Protein AF-A0A137PGM7-F1 (afdb_monomer)

Mean predicted aligned error: 6.1 Å

Structure (mmCIF, N/CA/C/O backbone):
data_AF-A0A137PGM7-F1
#
_entry.id   AF-A0A137PGM7-F1
#
loop_
_atom_site.group_PDB
_atom_site.id
_atom_site.type_symbol
_atom_site.label_atom_id
_atom_site.label_alt_id
_atom_site.label_comp_id
_atom_site.label_asym_id
_atom_site.label_entity_id
_atom_site.label_seq_id
_atom_site.pdbx_PDB_ins_code
_atom_site.Cartn_x
_atom_site.Cartn_y
_atom_site.Cartn_z
_atom_site.occupancy
_atom_site.B_iso_or_equiv
_atom_site.auth_seq_id
_atom_site.auth_comp_id
_atom_site.auth_asym_id
_atom_site.auth_atom_id
_atom_site.pdbx_PDB_model_num
ATOM 1 N N . MET A 1 1 ? -9.510 7.409 25.751 1.00 82.00 1 MET A N 1
ATOM 2 C CA . MET A 1 1 ? -8.508 7.305 24.674 1.00 82.00 1 MET A CA 1
ATOM 3 C C . MET A 1 1 ? -9.213 6.687 23.490 1.00 82.00 1 MET A C 1
ATOM 5 O O . MET A 1 1 ? -9.931 5.723 23.705 1.00 82.00 1 MET A O 1
ATOM 9 N N . ALA A 1 2 ? -9.098 7.288 22.313 1.00 91.56 2 ALA A N 1
ATOM 10 C CA . ALA A 1 2 ? -9.542 6.674 21.070 1.00 91.56 2 ALA A CA 1
ATOM 11 C C . ALA A 1 2 ? -8.360 5.962 20.415 1.00 91.56 2 ALA A C 1
ATOM 13 O O . ALA A 1 2 ? -7.216 6.386 20.602 1.00 91.56 2 ALA A O 1
ATOM 14 N N . GLU A 1 3 ? -8.647 4.900 19.680 1.00 94.38 3 GLU A N 1
ATOM 15 C CA . GLU A 1 3 ? -7.667 4.027 19.055 1.00 94.38 3 GLU A CA 1
ATOM 16 C C . GLU A 1 3 ? -7.972 3.842 17.567 1.00 94.38 3 GLU A C 1
ATOM 18 O O . GLU A 1 3 ? -9.126 3.699 17.168 1.00 94.38 3 GLU A O 1
ATOM 23 N N . LEU A 1 4 ? -6.924 3.834 16.747 1.00 96.25 4 LEU A N 1
ATOM 24 C CA . LEU A 1 4 ? -7.015 3.547 15.323 1.00 96.25 4 LEU A CA 1
ATOM 25 C C . LEU A 1 4 ? -5.909 2.573 14.926 1.00 96.25 4 LEU A C 1
ATOM 27 O O . LEU A 1 4 ? -4.722 2.872 15.043 1.00 96.25 4 LEU A O 1
ATOM 31 N N . ASN A 1 5 ? -6.310 1.410 14.430 1.00 97.12 5 ASN A N 1
ATOM 32 C CA . ASN A 1 5 ? -5.427 0.371 13.930 1.00 97.12 5 ASN A CA 1
ATOM 33 C C . ASN A 1 5 ? -5.322 0.489 12.406 1.00 97.12 5 ASN A C 1
ATOM 35 O O . ASN A 1 5 ? -6.251 0.140 11.679 1.00 97.12 5 ASN A O 1
ATOM 39 N N . LEU A 1 6 ? -4.184 0.983 11.919 1.00 97.81 6 LEU A N 1
ATOM 40 C CA . LEU A 1 6 ? -3.882 1.085 10.493 1.00 97.81 6 LEU A CA 1
ATOM 41 C C . LEU A 1 6 ? -3.114 -0.156 10.038 1.00 97.81 6 LEU A C 1
ATOM 43 O O . LEU A 1 6 ? -1.956 -0.356 10.415 1.00 97.81 6 LEU A O 1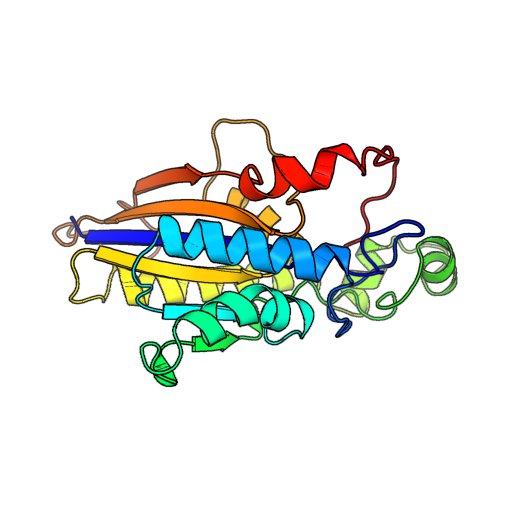
ATOM 47 N N . ILE A 1 7 ? -3.756 -0.984 9.216 1.00 98.12 7 ILE A N 1
ATOM 48 C CA . ILE A 1 7 ? -3.170 -2.195 8.642 1.00 98.12 7 ILE A CA 1
ATOM 49 C C . ILE A 1 7 ? -2.796 -1.905 7.196 1.00 98.12 7 ILE A C 1
ATOM 51 O O . ILE A 1 7 ? -3.682 -1.699 6.374 1.00 98.12 7 ILE A O 1
ATOM 55 N N . PHE A 1 8 ? -1.509 -1.912 6.858 1.00 98.44 8 PHE A N 1
ATOM 56 C CA . PHE A 1 8 ? -1.070 -1.749 5.473 1.00 98.44 8 PHE A CA 1
ATOM 57 C C . PHE A 1 8 ? -0.609 -3.069 4.869 1.00 98.44 8 PHE A C 1
ATOM 59 O O . PHE A 1 8 ? 0.059 -3.878 5.515 1.00 98.44 8 PHE A O 1
ATOM 66 N N . VAL A 1 9 ? -0.934 -3.245 3.594 1.00 98.38 9 VAL A N 1
ATOM 67 C CA . VAL A 1 9 ? -0.579 -4.406 2.782 1.00 98.38 9 VAL A CA 1
ATOM 68 C C . VAL A 1 9 ? 0.105 -3.938 1.508 1.00 98.38 9 VAL A C 1
ATOM 70 O O . VAL A 1 9 ? -0.442 -3.101 0.787 1.00 98.38 9 VAL A O 1
ATOM 73 N N . ARG A 1 10 ? 1.257 -4.526 1.168 1.00 98.44 10 ARG A N 1
ATOM 74 C CA . ARG A 1 10 ? 1.781 -4.454 -0.206 1.00 98.44 10 ARG A CA 1
ATOM 75 C C . ARG A 1 10 ? 1.059 -5.465 -1.093 1.00 98.44 10 ARG A C 1
ATOM 77 O O . ARG A 1 10 ? 0.841 -6.595 -0.668 1.00 98.44 10 ARG A O 1
ATOM 84 N N . HIS A 1 11 ? 0.776 -5.114 -2.346 1.00 98.56 11 HIS A N 1
ATOM 85 C CA . HIS A 1 11 ? 0.296 -6.089 -3.330 1.00 98.56 11 HIS A CA 1
ATOM 86 C C . HIS A 1 11 ? 1.197 -7.339 -3.461 1.00 98.56 11 HIS A C 1
ATOM 88 O O . HIS A 1 11 ? 2.410 -7.296 -3.205 1.00 98.56 11 HIS A O 1
ATOM 94 N N . GLY A 1 12 ? 0.603 -8.445 -3.911 1.00 97.75 12 GLY A N 1
ATOM 95 C CA . GLY A 1 12 ? 1.300 -9.686 -4.256 1.00 97.75 12 GLY A CA 1
ATOM 96 C C . GLY A 1 12 ? 2.236 -9.544 -5.458 1.00 97.75 12 GLY A C 1
ATOM 97 O O . GLY A 1 12 ? 2.241 -8.529 -6.156 1.00 97.75 12 GLY A O 1
ATOM 98 N N . GLU A 1 13 ? 3.073 -10.549 -5.681 1.00 97.88 13 GLU A N 1
ATOM 99 C CA . GLU A 1 13 ? 4.054 -10.560 -6.766 1.00 97.88 13 GLU A CA 1
ATOM 100 C C . GLU A 1 13 ? 3.413 -10.445 -8.162 1.00 97.88 13 GLU A C 1
ATOM 102 O O . GLU A 1 13 ? 2.328 -10.955 -8.440 1.00 97.88 13 GLU A O 1
ATOM 107 N N . THR A 1 14 ? 4.120 -9.763 -9.056 1.00 97.44 14 THR A N 1
ATOM 108 C CA . THR A 1 14 ? 3.807 -9.647 -10.483 1.00 97.44 14 THR A CA 1
ATOM 109 C C . THR A 1 14 ? 5.045 -10.007 -11.302 1.00 97.44 14 THR A C 1
ATOM 111 O O . THR A 1 14 ? 6.169 -9.958 -10.790 1.00 97.44 14 THR A O 1
ATOM 114 N N . ASP A 1 15 ? 4.882 -10.231 -12.606 1.00 95.44 15 ASP A N 1
ATOM 115 C CA . ASP A 1 15 ? 6.012 -10.494 -13.515 1.00 95.44 15 ASP A CA 1
ATOM 116 C C . ASP A 1 15 ? 7.032 -9.345 -13.594 1.00 95.44 15 ASP A C 1
ATOM 118 O O . ASP A 1 15 ? 8.141 -9.516 -14.092 1.00 95.44 15 ASP A O 1
ATOM 122 N N . TYR A 1 16 ? 6.680 -8.159 -13.096 1.00 94.50 16 TYR A N 1
ATOM 123 C CA . TYR A 1 16 ? 7.561 -6.993 -13.067 1.00 94.50 16 TYR A CA 1
ATOM 124 C C . TYR A 1 16 ? 8.481 -6.986 -11.841 1.00 94.50 16 TYR A C 1
ATOM 126 O O . TYR A 1 16 ? 9.530 -6.336 -11.854 1.00 94.50 16 TYR A O 1
ATOM 134 N N . ASN A 1 17 ? 8.113 -7.724 -10.789 1.00 91.06 17 ASN A N 1
ATOM 135 C CA . ASN A 1 17 ? 8.896 -7.826 -9.560 1.00 91.06 17 ASN A CA 1
ATOM 136 C C . ASN A 1 17 ? 10.004 -8.893 -9.660 1.00 91.06 17 ASN A C 1
ATOM 138 O O . ASN A 1 17 ? 11.002 -8.808 -8.934 1.00 91.06 17 ASN A O 1
ATOM 142 N N . VAL A 1 18 ? 9.859 -9.857 -10.576 1.00 89.81 18 VAL A N 1
ATOM 143 C CA . VAL A 1 18 ? 10.810 -10.957 -10.792 1.00 89.81 18 VAL A CA 1
ATOM 144 C C . VAL A 1 18 ? 11.874 -10.613 -11.847 1.00 89.81 18 VAL A C 1
ATOM 146 O O . VAL A 1 18 ? 11.662 -9.731 -12.679 1.00 89.81 18 VAL A O 1
ATOM 149 N N . PRO A 1 19 ? 13.048 -11.271 -11.838 1.00 86.12 19 PRO A N 1
ATOM 150 C CA . PRO A 1 19 ? 14.071 -11.056 -12.858 1.00 86.12 19 PRO A CA 1
ATOM 151 C C . PRO A 1 19 ? 13.631 -11.484 -14.275 1.00 86.12 19 PRO A C 1
ATOM 153 O O . PRO A 1 19 ? 13.107 -12.586 -14.430 1.00 86.12 19 PRO A O 1
ATOM 156 N N . PRO A 1 20 ? 13.937 -10.690 -15.322 1.00 86.06 20 PRO A N 1
ATOM 157 C CA . PRO A 1 20 ? 14.518 -9.349 -15.260 1.00 86.06 20 PRO A CA 1
ATOM 158 C C . PRO A 1 20 ? 13.493 -8.313 -14.772 1.00 86.06 20 PRO A C 1
ATOM 160 O O . PRO A 1 20 ? 12.427 -8.157 -15.366 1.00 86.06 20 PRO A O 1
ATOM 163 N N . ARG A 1 21 ? 13.852 -7.563 -13.720 1.00 87.94 21 ARG A N 1
ATOM 164 C CA . ARG A 1 21 ? 12.961 -6.571 -13.103 1.00 87.94 21 ARG A CA 1
ATOM 165 C C . ARG A 1 21 ? 12.630 -5.434 -14.069 1.00 87.94 21 ARG A C 1
ATOM 167 O O . ARG A 1 21 ? 13.497 -4.974 -14.822 1.00 87.94 21 ARG A O 1
ATOM 174 N N . LYS A 1 22 ? 11.391 -4.949 -13.992 1.00 93.75 22 LYS A N 1
ATOM 175 C CA . LYS A 1 22 ? 10.866 -3.845 -14.806 1.00 93.75 22 LYS A CA 1
ATOM 176 C C . LYS A 1 22 ? 10.232 -2.780 -13.926 1.00 93.75 22 LYS A C 1
ATOM 178 O O . LYS A 1 22 ? 9.657 -3.102 -12.891 1.00 93.75 22 LYS A O 1
ATOM 183 N N . PHE A 1 23 ? 10.336 -1.525 -14.349 1.00 93.19 23 PHE A N 1
ATOM 184 C CA . PHE A 1 23 ? 9.728 -0.406 -13.644 1.00 93.19 23 PHE A CA 1
ATOM 185 C C . PHE A 1 23 ? 8.212 -0.491 -13.775 1.00 93.19 23 PHE A C 1
ATOM 187 O O . PHE A 1 23 ? 7.666 -0.455 -14.882 1.00 93.19 23 PHE A O 1
ATOM 194 N N . GLN A 1 24 ? 7.537 -0.671 -12.645 1.00 95.06 24 GLN A N 1
ATOM 195 C CA . GLN A 1 24 ? 6.107 -0.935 -12.612 1.00 95.06 24 GLN A CA 1
ATOM 196 C C . GLN A 1 24 ? 5.351 0.379 -12.474 1.00 95.06 24 GLN A C 1
ATOM 198 O O . GLN A 1 24 ? 4.574 0.727 -13.365 1.00 95.06 24 GLN A O 1
ATOM 203 N N . GLY A 1 25 ? 5.612 1.146 -11.411 1.00 95.12 25 GLY A N 1
ATOM 204 C CA . GLY A 1 25 ? 4.902 2.398 -11.145 1.00 95.12 25 GLY A CA 1
ATOM 205 C C . GLY A 1 25 ? 3.387 2.250 -11.306 1.00 95.12 25 GLY A C 1
ATOM 206 O O . GLY A 1 25 ? 2.782 1.323 -10.765 1.00 95.12 25 GLY A O 1
ATOM 207 N N . GLN A 1 26 ? 2.755 3.109 -12.107 1.00 97.19 26 GLN A N 1
ATOM 208 C CA . GLN A 1 26 ? 1.311 3.031 -12.373 1.00 97.19 26 GLN A CA 1
ATOM 209 C C . GLN A 1 26 ? 0.912 2.114 -13.543 1.00 97.19 26 GLN A C 1
ATOM 211 O O . GLN A 1 26 ? -0.264 2.080 -13.902 1.00 97.19 26 GLN A O 1
ATOM 216 N N . PHE A 1 27 ? 1.835 1.332 -14.116 1.00 96.00 27 PHE A N 1
ATOM 217 C CA . PHE A 1 27 ? 1.489 0.345 -15.140 1.00 96.00 27 PHE A CA 1
ATOM 218 C C . PHE A 1 27 ? 0.568 -0.731 -14.550 1.00 96.00 27 PHE A C 1
ATOM 220 O O . PHE A 1 27 ? 0.928 -1.422 -13.587 1.00 96.00 27 PHE A O 1
ATOM 227 N N . ASP A 1 28 ? -0.632 -0.864 -15.116 1.00 96.62 28 ASP A N 1
ATOM 228 C CA . ASP A 1 28 ? -1.745 -1.624 -14.534 1.00 96.62 28 ASP A CA 1
ATOM 229 C C . ASP A 1 28 ? -1.650 -3.135 -14.806 1.00 96.62 28 ASP A C 1
ATOM 231 O O . ASP A 1 28 ? -2.418 -3.744 -15.552 1.00 96.62 28 ASP A O 1
ATOM 235 N N . THR A 1 29 ? -0.627 -3.722 -14.200 1.00 97.06 29 THR A N 1
ATOM 236 C CA . THR A 1 29 ? -0.283 -5.146 -14.228 1.00 97.06 29 THR A CA 1
ATOM 237 C C . THR A 1 29 ? -1.117 -5.956 -13.242 1.00 97.06 29 THR A C 1
ATOM 239 O O . THR A 1 29 ? -1.627 -5.431 -12.248 1.00 97.06 29 THR A O 1
ATOM 242 N N . ILE A 1 30 ? -1.222 -7.251 -13.530 1.00 98.44 30 ILE A N 1
ATOM 243 C CA 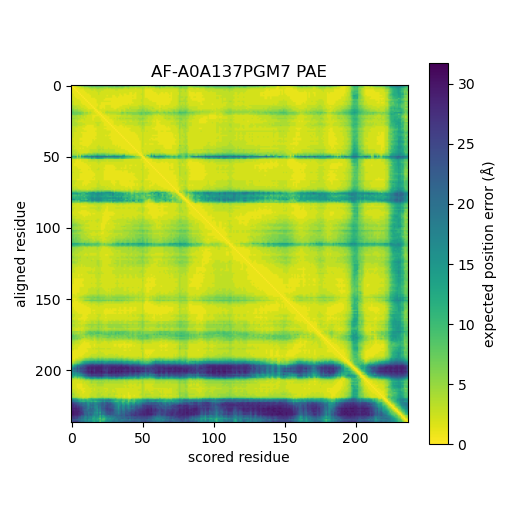. ILE A 1 30 ? -1.896 -8.244 -12.693 1.00 98.44 30 ILE A CA 1
ATOM 244 C C . ILE A 1 30 ? -0.891 -9.025 -11.841 1.00 98.44 30 ILE A C 1
ATOM 246 O O . ILE A 1 30 ? 0.311 -9.010 -12.122 1.00 98.44 30 ILE A O 1
ATOM 250 N N . LEU A 1 31 ? -1.392 -9.702 -10.808 1.00 98.44 31 LEU A N 1
ATOM 251 C CA . LEU A 1 31 ? -0.629 -10.704 -10.068 1.00 98.44 31 LEU A CA 1
ATOM 252 C C . LEU A 1 31 ? -0.191 -11.840 -10.996 1.00 98.44 31 LEU A C 1
ATOM 254 O O . LEU A 1 31 ? -0.895 -12.186 -11.943 1.00 98.44 31 LEU A O 1
ATOM 258 N N . ASN A 1 32 ? 0.978 -12.411 -10.714 1.00 97.50 32 ASN A N 1
ATOM 259 C CA . ASN A 1 32 ? 1.372 -13.696 -11.286 1.00 97.50 32 ASN A CA 1
ATOM 260 C C . ASN A 1 32 ? 0.890 -14.844 -10.377 1.00 97.50 32 ASN A C 1
ATOM 262 O O . ASN A 1 32 ? 0.349 -14.605 -9.296 1.00 97.50 32 ASN A O 1
ATOM 266 N N . SER A 1 33 ? 1.127 -16.099 -10.769 1.00 96.56 33 SER A N 1
ATOM 267 C CA . SER A 1 33 ? 0.692 -17.266 -9.982 1.00 96.56 33 SER A CA 1
ATOM 268 C C . SER A 1 33 ? 1.253 -17.278 -8.553 1.00 96.56 33 SER A C 1
ATOM 270 O O . SER A 1 33 ? 0.582 -17.714 -7.618 1.00 96.56 33 SER A O 1
ATOM 272 N N . THR A 1 34 ? 2.480 -16.780 -8.358 1.00 96.06 34 THR A N 1
ATOM 273 C CA . THR A 1 34 ? 3.074 -16.618 -7.024 1.00 96.06 34 THR A CA 1
ATOM 274 C C . THR A 1 34 ? 2.311 -15.564 -6.225 1.00 96.06 34 THR A C 1
ATOM 276 O O . THR A 1 34 ? 1.977 -15.799 -5.067 1.00 96.06 34 THR A O 1
ATOM 279 N N . GLY A 1 35 ? 2.007 -14.417 -6.834 1.00 97.75 35 GLY A N 1
ATOM 280 C CA . GLY A 1 35 ? 1.247 -13.330 -6.230 1.00 97.75 35 GLY A CA 1
ATOM 281 C C . GLY A 1 35 ? -0.167 -13.740 -5.842 1.00 97.75 35 GLY A C 1
ATOM 282 O O . GLY A 1 35 ? -0.619 -13.385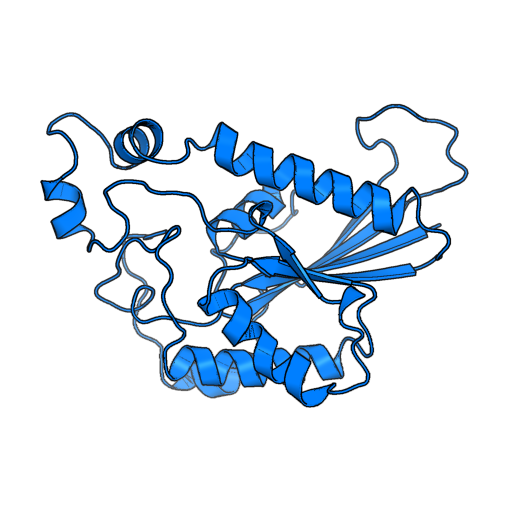 -4.758 1.00 97.75 35 GLY A O 1
ATOM 283 N N . GLU A 1 36 ? -0.840 -14.545 -6.662 1.00 98.06 36 GLU A N 1
ATOM 284 C CA . GLU A 1 36 ? -2.151 -15.119 -6.338 1.00 98.06 36 GLU A CA 1
ATOM 285 C C . GLU A 1 36 ? -2.075 -16.037 -5.108 1.00 98.06 36 GLU A C 1
ATOM 287 O O . GLU A 1 36 ? -2.896 -15.937 -4.191 1.00 98.06 36 GLU A O 1
ATOM 292 N N . ALA A 1 37 ? -1.062 -16.905 -5.031 1.00 97.00 37 ALA A N 1
ATOM 293 C CA . ALA A 1 37 ? -0.855 -17.763 -3.865 1.00 97.00 37 ALA A CA 1
ATOM 294 C C . ALA A 1 37 ? -0.520 -16.947 -2.600 1.00 97.00 37 ALA A C 1
ATOM 296 O O . ALA A 1 37 ? -1.055 -17.220 -1.523 1.00 97.00 37 ALA A O 1
ATOM 297 N N . GLN A 1 38 ? 0.318 -15.912 -2.732 1.00 97.69 38 GLN A N 1
ATOM 298 C CA . GLN A 1 38 ? 0.631 -14.974 -1.650 1.00 97.69 38 GLN A CA 1
ATOM 299 C C . GLN A 1 38 ? -0.632 -14.257 -1.150 1.00 97.69 38 GLN A C 1
ATOM 301 O O . GLN A 1 38 ? -0.871 -14.223 0.057 1.00 97.69 38 GLN A O 1
ATOM 306 N N . ALA A 1 39 ? -1.463 -13.744 -2.062 1.00 97.69 39 ALA A N 1
ATOM 307 C CA . ALA A 1 39 ? -2.708 -13.046 -1.750 1.00 97.69 39 ALA A CA 1
ATOM 308 C C . ALA A 1 39 ? -3.683 -13.927 -0.956 1.00 97.69 39 ALA A C 1
ATOM 310 O O . ALA A 1 39 ? -4.238 -13.483 0.048 1.00 97.69 39 ALA A O 1
ATOM 311 N N . ASN A 1 40 ? -3.833 -15.199 -1.338 1.00 96.88 40 ASN A N 1
ATOM 312 C CA . ASN A 1 40 ? -4.666 -16.150 -0.598 1.00 96.88 40 ASN A CA 1
ATOM 313 C C . ASN A 1 40 ? -4.168 -16.367 0.841 1.00 96.88 40 ASN A C 1
ATOM 315 O O . ASN A 1 40 ? -4.948 -16.288 1.791 1.00 96.88 40 ASN A O 1
ATOM 319 N N . LEU A 1 41 ? -2.865 -16.602 1.032 1.00 96.88 41 LEU A N 1
ATOM 320 C CA . LEU A 1 41 ? -2.293 -16.793 2.372 1.00 96.88 41 LEU A CA 1
ATOM 321 C C . LEU A 1 41 ? -2.385 -15.531 3.232 1.00 96.88 41 LEU A C 1
ATOM 323 O O . LEU A 1 41 ? -2.685 -15.612 4.425 1.00 96.88 41 LEU A O 1
ATOM 327 N N . LEU A 1 42 ? -2.159 -14.370 2.622 1.00 96.19 42 LEU A N 1
ATOM 328 C CA . LEU A 1 42 ? -2.323 -13.077 3.267 1.00 96.19 42 LEU A CA 1
ATOM 329 C C . LEU A 1 42 ? -3.763 -12.883 3.748 1.00 96.19 42 LEU A C 1
ATOM 331 O O . LEU A 1 42 ? -3.977 -12.559 4.915 1.00 96.19 42 LEU A O 1
ATOM 335 N N . CYS A 1 43 ? -4.747 -13.108 2.875 1.00 94.75 43 CYS A N 1
ATOM 336 C CA . CYS A 1 43 ? -6.160 -12.941 3.203 1.00 94.75 43 CYS A CA 1
ATOM 337 C C . CYS A 1 43 ? -6.599 -13.891 4.323 1.00 94.75 43 CYS A C 1
ATOM 339 O O . CYS A 1 43 ? -7.326 -13.469 5.220 1.00 94.75 43 CYS A O 1
ATOM 341 N N . ASN A 1 44 ? -6.088 -15.127 4.342 1.00 93.50 44 ASN A N 1
ATOM 342 C CA . ASN A 1 44 ? -6.318 -16.067 5.442 1.00 93.50 44 ASN A CA 1
ATOM 343 C C . ASN A 1 44 ? -5.735 -15.557 6.768 1.00 93.50 44 ASN A C 1
ATOM 345 O O . ASN A 1 44 ? -6.417 -15.593 7.793 1.00 93.50 44 ASN A O 1
ATOM 349 N N . LYS A 1 45 ? -4.496 -15.039 6.762 1.00 93.88 45 LYS A N 1
ATOM 350 C CA . LYS A 1 45 ? -3.881 -14.443 7.961 1.00 93.88 45 LYS A CA 1
ATOM 351 C C . LYS A 1 45 ? -4.688 -13.244 8.452 1.00 93.88 45 LYS A C 1
ATOM 353 O O . LYS A 1 45 ? -4.979 -13.155 9.640 1.00 93.88 45 LYS A O 1
ATOM 358 N N . ILE A 1 46 ? -5.065 -12.345 7.546 1.00 92.19 46 ILE A N 1
ATOM 359 C CA . ILE A 1 46 ? -5.854 -11.159 7.873 1.00 92.19 46 ILE A CA 1
ATOM 360 C C . ILE A 1 46 ? -7.209 -11.554 8.464 1.00 92.19 46 ILE A C 1
ATOM 362 O O . ILE A 1 46 ? -7.576 -11.028 9.508 1.00 92.19 46 ILE A O 1
ATOM 366 N N . ALA A 1 47 ? -7.927 -12.499 7.854 1.00 89.88 47 ALA A N 1
ATOM 367 C CA . ALA A 1 47 ? -9.225 -12.950 8.348 1.00 89.88 47 ALA A CA 1
ATOM 368 C C . ALA A 1 47 ? -9.141 -13.598 9.742 1.00 89.88 47 ALA A C 1
ATOM 370 O O . ALA A 1 47 ? -10.076 -13.466 10.529 1.00 89.88 47 ALA A O 1
ATOM 371 N N . ALA A 1 48 ? -8.025 -14.264 10.057 1.00 90.44 48 ALA A N 1
ATOM 372 C CA . ALA A 1 48 ? -7.780 -14.850 11.372 1.00 90.44 48 ALA A CA 1
ATOM 373 C C . ALA A 1 48 ? -7.388 -13.810 12.439 1.00 90.44 48 ALA A C 1
ATOM 375 O O . ALA A 1 48 ? -7.706 -13.993 13.611 1.00 90.44 48 ALA A O 1
ATOM 376 N N . SER A 1 49 ? -6.684 -12.739 12.058 1.00 87.69 49 SER A N 1
ATOM 377 C CA . SER A 1 49 ? -6.218 -11.698 12.990 1.00 87.69 49 SER A CA 1
ATOM 378 C C . SER A 1 49 ? -7.216 -10.555 13.185 1.00 87.69 49 SER A C 1
ATOM 380 O O . SER A 1 49 ? -7.284 -9.986 14.269 1.00 87.69 49 SER A O 1
ATOM 382 N N . TYR A 1 50 ? -7.997 -10.224 12.157 1.00 79.19 50 TYR A N 1
ATOM 383 C CA . TYR A 1 50 ? -8.912 -9.088 12.143 1.00 79.19 50 TYR A CA 1
ATOM 384 C C . TYR A 1 50 ? -10.288 -9.563 11.681 1.00 79.19 50 TYR A C 1
ATOM 386 O O . TYR A 1 50 ? -10.530 -9.824 10.499 1.00 79.19 50 TYR A O 1
ATOM 394 N N . PHE A 1 51 ? -11.214 -9.685 12.632 1.00 64.88 51 PHE A N 1
ATOM 395 C CA . PHE A 1 51 ? -12.530 -10.254 12.347 1.00 64.88 51 PHE A CA 1
ATOM 396 C C . PHE A 1 51 ? -13.364 -9.356 11.416 1.00 64.88 51 PHE A C 1
ATOM 398 O O . PHE A 1 51 ? -14.118 -9.863 10.578 1.00 64.88 51 PHE A O 1
ATOM 405 N N . LYS A 1 52 ? -13.191 -8.029 11.527 1.00 85.12 52 LYS A N 1
ATOM 406 C CA . LYS A 1 52 ? -13.895 -7.014 10.736 1.00 85.12 52 LYS A CA 1
ATOM 407 C C . LYS A 1 52 ? -13.069 -5.729 10.624 1.00 85.12 52 LYS A C 1
ATOM 409 O O . LYS A 1 52 ? -12.597 -5.218 11.633 1.00 85.12 52 LYS A O 1
ATOM 414 N N . PHE A 1 53 ? -12.948 -5.200 9.410 1.00 93.56 53 PHE A N 1
ATOM 415 C CA . PHE A 1 53 ? -12.450 -3.843 9.175 1.00 93.56 53 PHE A CA 1
ATOM 416 C C . PHE A 1 53 ? -13.603 -2.843 9.191 1.00 93.56 53 PHE A C 1
ATOM 418 O O . PHE A 1 53 ? -14.681 -3.147 8.689 1.00 93.56 53 PHE A O 1
ATOM 425 N N . ASN A 1 54 ? -13.379 -1.646 9.722 1.00 95.12 54 ASN A N 1
ATOM 426 C CA . ASN A 1 54 ? -14.333 -0.542 9.631 1.00 95.12 54 ASN A CA 1
ATOM 427 C C . ASN A 1 54 ? -14.363 0.041 8.213 1.00 95.12 54 ASN A C 1
ATOM 429 O O . ASN A 1 54 ? -15.427 0.385 7.709 1.00 95.12 54 ASN A O 1
ATOM 433 N N . LYS A 1 55 ? -13.201 0.092 7.555 1.00 96.94 55 LYS A N 1
ATOM 434 C CA . LYS A 1 55 ? -13.032 0.579 6.184 1.00 96.94 55 LYS A CA 1
ATOM 435 C C . LYS A 1 55 ? -11.836 -0.108 5.525 1.00 96.94 55 LYS A C 1
ATOM 437 O O . LYS A 1 55 ? -10.857 -0.454 6.189 1.00 96.94 55 LYS A O 1
ATOM 442 N N . ILE A 1 56 ? -11.921 -0.305 4.216 1.00 97.50 56 ILE A N 1
ATOM 443 C CA . ILE A 1 56 ? -10.844 -0.808 3.368 1.00 97.50 56 ILE A CA 1
ATOM 444 C C . ILE A 1 56 ? -10.573 0.243 2.297 1.00 97.50 56 ILE A C 1
ATOM 446 O O . ILE A 1 56 ? -11.403 0.462 1.419 1.00 97.50 56 ILE A O 1
ATOM 450 N N . TYR A 1 57 ? -9.397 0.856 2.339 1.00 98.56 57 TYR A N 1
ATOM 451 C CA . TYR A 1 57 ? -8.888 1.682 1.253 1.00 98.56 57 TYR A CA 1
ATOM 452 C C . TYR A 1 57 ? -7.929 0.854 0.407 1.00 98.56 57 TYR A C 1
ATOM 454 O O . TYR A 1 57 ? -7.000 0.226 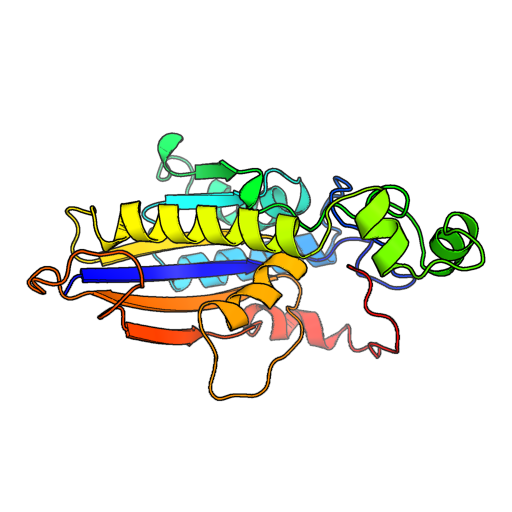0.911 1.00 98.56 57 TYR A O 1
ATOM 462 N N . CYS A 1 58 ? -8.133 0.840 -0.901 1.00 98.56 58 CYS A N 1
ATOM 463 C CA . CYS A 1 58 ? -7.309 0.067 -1.816 1.00 98.56 58 CYS A CA 1
ATOM 464 C C . CYS A 1 58 ? -6.860 0.954 -2.969 1.00 98.56 58 CYS A C 1
ATOM 466 O O . CYS A 1 58 ? -7.645 1.727 -3.512 1.00 98.56 58 CYS A O 1
ATOM 468 N N . SER A 1 59 ? -5.600 0.845 -3.381 1.00 98.75 59 SER A N 1
ATOM 469 C CA . SER A 1 59 ? -5.210 1.409 -4.668 1.00 98.75 59 SER A CA 1
ATOM 470 C C . SER A 1 59 ? -6.067 0.799 -5.774 1.00 98.75 59 SER A C 1
ATOM 472 O O . SER A 1 59 ? -6.298 -0.409 -5.829 1.00 98.75 59 SER A O 1
ATOM 474 N N . ASP A 1 60 ? -6.518 1.640 -6.693 1.00 98.31 60 ASP A N 1
ATOM 475 C CA . ASP A 1 60 ? -7.373 1.233 -7.802 1.00 98.31 60 ASP A CA 1
ATOM 476 C C . ASP A 1 60 ? -6.660 0.419 -8.905 1.00 98.31 60 ASP A C 1
ATOM 478 O O . ASP A 1 60 ? -7.320 0.010 -9.866 1.00 98.31 60 ASP A O 1
ATOM 482 N N . LEU A 1 61 ? -5.359 0.142 -8.769 1.00 98.56 61 LEU A N 1
ATOM 483 C CA . LEU A 1 61 ? -4.598 -0.715 -9.684 1.00 98.56 61 LEU A CA 1
ATOM 484 C C . LEU A 1 61 ? -4.966 -2.199 -9.503 1.00 98.56 61 LEU A C 1
ATOM 486 O O . LEU A 1 61 ? -5.287 -2.662 -8.407 1.00 98.56 61 LEU A O 1
ATOM 490 N N . LYS A 1 62 ? -4.914 -2.977 -10.585 1.00 98.56 62 LYS A N 1
ATOM 491 C CA . LYS A 1 62 ? -5.353 -4.383 -10.611 1.00 98.56 62 LYS A CA 1
ATOM 492 C C . LYS A 1 62 ? -4.621 -5.250 -9.603 1.00 98.56 62 LYS A C 1
ATOM 494 O O . LYS A 1 62 ? -5.271 -5.968 -8.856 1.00 98.56 62 LYS A O 1
ATOM 499 N N . ARG A 1 63 ? -3.293 -5.152 -9.521 1.00 98.62 63 ARG A N 1
ATOM 500 C CA . ARG A 1 63 ? -2.500 -5.949 -8.571 1.00 98.62 63 ARG A CA 1
ATOM 501 C C . ARG A 1 63 ? -2.906 -5.748 -7.108 1.00 98.62 63 ARG A C 1
ATOM 503 O O . ARG A 1 63 ? -2.894 -6.712 -6.352 1.00 98.62 63 ARG A O 1
ATOM 510 N N . THR A 1 64 ? -3.301 -4.543 -6.690 1.00 98.69 64 THR A N 1
ATOM 511 C CA . THR A 1 64 ? -3.791 -4.300 -5.319 1.00 98.69 64 THR A CA 1
ATOM 512 C C . THR A 1 64 ? -5.206 -4.830 -5.128 1.00 98.69 64 THR A C 1
ATOM 514 O O . THR A 1 64 ? -5.467 -5.461 -4.108 1.00 98.69 64 THR A O 1
ATOM 517 N N . LYS A 1 65 ? -6.083 -4.678 -6.130 1.00 98.50 65 LYS A N 1
ATOM 518 C CA . LYS A 1 65 ? -7.424 -5.291 -6.141 1.00 98.50 65 LYS A CA 1
ATOM 519 C C . LYS A 1 65 ? -7.343 -6.812 -5.991 1.00 98.50 65 LYS A C 1
ATOM 521 O O . LYS A 1 65 ? -7.768 -7.350 -4.978 1.00 98.50 65 LYS A O 1
ATOM 526 N N . GLN A 1 66 ? -6.621 -7.465 -6.896 1.00 98.56 66 GLN A N 1
ATOM 527 C CA . GLN A 1 66 ? -6.394 -8.912 -6.888 1.00 98.56 66 GLN A CA 1
ATOM 528 C C . GLN A 1 66 ? -5.745 -9.423 -5.598 1.00 98.56 66 GLN A C 1
ATOM 530 O O . GLN A 1 66 ? -5.959 -10.568 -5.214 1.00 98.56 66 GLN A O 1
ATOM 535 N N . THR A 1 67 ? -4.964 -8.585 -4.905 1.00 98.62 67 THR A N 1
ATOM 536 C CA . THR A 1 67 ? -4.362 -8.973 -3.622 1.00 98.62 67 THR A CA 1
ATOM 537 C C . THR A 1 67 ? -5.407 -9.130 -2.520 1.00 98.62 67 THR A C 1
ATOM 539 O O . THR A 1 67 ? -5.232 -9.982 -1.653 1.00 98.62 67 THR A O 1
ATOM 542 N N . ILE A 1 68 ? -6.474 -8.323 -2.531 1.00 96.75 68 ILE A N 1
ATOM 543 C CA . ILE A 1 68 ? -7.510 -8.349 -1.490 1.00 96.75 68 ILE A CA 1
ATOM 544 C C . ILE A 1 68 ? -8.790 -9.076 -1.915 1.00 96.75 68 ILE A C 1
ATOM 546 O O . ILE A 1 68 ? -9.600 -9.422 -1.056 1.00 96.75 68 ILE A O 1
ATOM 550 N N . ASP A 1 69 ? -8.952 -9.373 -3.205 1.00 96.06 69 ASP A N 1
ATOM 551 C CA . ASP A 1 69 ? -10.100 -10.112 -3.742 1.00 96.06 69 ASP A CA 1
ATOM 552 C C . ASP A 1 69 ? -10.430 -11.395 -2.950 1.00 96.06 69 ASP A C 1
ATOM 554 O O . ASP A 1 69 ? -11.607 -11.573 -2.626 1.00 96.06 69 ASP A O 1
ATOM 558 N N . PRO A 1 70 ? -9.469 -12.253 -2.529 1.00 95.75 70 PRO A N 1
ATOM 559 C CA . PRO A 1 70 ? -9.806 -13.445 -1.746 1.00 95.75 70 PRO A CA 1
ATOM 560 C C . PRO A 1 70 ? -10.498 -13.127 -0.411 1.00 95.75 70 PRO A C 1
ATOM 562 O O . PRO A 1 70 ? -11.428 -13.830 -0.019 1.00 95.75 70 PRO A O 1
ATOM 565 N N . TYR A 1 71 ? -10.094 -12.049 0.274 1.00 93.38 71 TYR A N 1
ATOM 566 C CA . TYR A 1 71 ? -10.747 -11.597 1.508 1.00 93.38 71 TYR A CA 1
ATOM 567 C C . TYR A 1 71 ? -12.165 -11.088 1.232 1.00 93.38 71 TYR A C 1
ATOM 569 O O . TYR A 1 71 ? -13.096 -11.440 1.957 1.00 93.38 71 TYR A O 1
ATOM 577 N N . LEU A 1 72 ? -12.338 -10.288 0.174 1.00 92.50 72 LEU A N 1
ATOM 578 C CA . LEU A 1 72 ? -13.643 -9.742 -0.204 1.00 92.50 72 LEU A CA 1
ATOM 579 C C . LEU A 1 72 ? -14.628 -10.858 -0.580 1.00 92.50 72 LEU A C 1
ATOM 581 O O . LEU A 1 72 ? -15.762 -10.864 -0.106 1.00 92.50 72 LEU A O 1
ATOM 585 N N . ILE A 1 73 ? -14.175 -11.842 -1.359 1.00 91.62 73 ILE A N 1
ATOM 586 C CA . ILE A 1 73 ? -14.968 -13.017 -1.744 1.00 91.62 73 ILE A CA 1
ATOM 587 C C . ILE A 1 73 ? -15.365 -13.831 -0.509 1.00 91.62 73 ILE A C 1
ATOM 589 O O . ILE A 1 73 ? -16.529 -14.201 -0.374 1.00 91.62 73 ILE A O 1
ATOM 593 N N . ALA A 1 74 ? -14.423 -14.087 0.406 1.00 89.12 74 ALA A N 1
ATOM 594 C CA . ALA A 1 74 ? -14.679 -14.881 1.608 1.00 89.12 74 ALA A CA 1
ATOM 595 C C . ALA A 1 74 ? -15.690 -14.225 2.561 1.00 89.12 74 ALA A C 1
ATOM 597 O O . ALA A 1 74 ? -16.414 -14.930 3.261 1.00 89.12 74 ALA A O 1
ATOM 598 N N . LYS A 1 75 ? -15.747 -12.889 2.599 1.00 84.75 75 LYS A N 1
ATOM 599 C CA . LYS A 1 75 ? -16.730 -12.152 3.403 1.00 84.75 75 LYS A CA 1
ATOM 600 C C . LYS A 1 75 ? -18.080 -11.991 2.703 1.00 84.75 75 LYS A C 1
ATOM 602 O O . LYS A 1 75 ? -19.094 -11.867 3.383 1.00 84.75 75 LYS A O 1
ATOM 607 N N . GLY A 1 76 ? -18.123 -12.024 1.371 1.00 80.88 76 GLY A N 1
ATOM 608 C CA . GLY A 1 76 ? -19.370 -11.994 0.609 1.00 80.88 76 GLY A CA 1
ATOM 609 C C . GLY A 1 76 ? -20.266 -10.812 0.995 1.00 80.88 76 GLY A C 1
ATOM 610 O O . GLY A 1 76 ? -19.846 -9.661 0.924 1.00 80.88 76 GLY A O 1
ATOM 611 N N . ALA A 1 77 ? -21.499 -11.102 1.424 1.00 71.81 77 ALA A N 1
ATOM 612 C CA . ALA A 1 77 ? -22.491 -10.092 1.805 1.00 71.81 77 ALA A CA 1
ATOM 613 C C . ALA A 1 77 ? -22.192 -9.364 3.134 1.00 71.81 77 ALA A C 1
ATOM 615 O O . ALA A 1 77 ? -22.851 -8.369 3.430 1.00 71.81 77 ALA A O 1
ATOM 616 N N . ASP A 1 78 ? -21.210 -9.820 3.923 1.00 74.38 78 ASP A N 1
ATOM 617 C CA . ASP A 1 78 ? -20.847 -9.189 5.202 1.00 74.38 78 ASP A CA 1
ATOM 618 C C . ASP A 1 78 ? -20.056 -7.882 5.026 1.00 74.38 78 ASP A C 1
ATOM 620 O O . ASP A 1 78 ? -19.911 -7.110 5.978 1.00 74.38 78 ASP A O 1
ATOM 624 N N . ILE A 1 79 ? -19.528 -7.629 3.824 1.00 77.00 79 ILE A N 1
ATOM 625 C CA . ILE A 1 79 ? -18.901 -6.358 3.459 1.00 77.00 79 ILE A CA 1
ATOM 626 C C . ILE A 1 79 ? -19.927 -5.534 2.689 1.00 77.00 79 ILE A C 1
ATOM 628 O O . ILE A 1 79 ? -20.345 -5.907 1.592 1.00 77.00 79 ILE A O 1
ATOM 632 N N . SER A 1 80 ? -20.313 -4.383 3.243 1.00 75.00 80 SER A N 1
ATOM 633 C CA . SER A 1 80 ? -21.124 -3.428 2.489 1.00 75.00 80 SER A CA 1
ATOM 634 C C . SER A 1 80 ? -20.287 -2.804 1.370 1.00 75.00 80 SER A C 1
ATOM 636 O O . SER A 1 80 ? -19.080 -2.594 1.512 1.00 75.00 80 SER A O 1
ATOM 638 N N . SER A 1 81 ? -20.925 -2.444 0.255 1.00 69.31 81 SER A N 1
ATOM 639 C CA . SER A 1 81 ? -20.255 -1.741 -0.849 1.00 69.31 81 SER A CA 1
ATOM 640 C C . SER A 1 81 ? -19.617 -0.413 -0.423 1.00 69.31 81 SER A C 1
ATOM 642 O O . SER A 1 81 ? -18.697 0.061 -1.075 1.00 69.31 81 SER A O 1
ATOM 644 N N . GLU A 1 82 ? -20.086 0.183 0.675 1.00 73.69 82 GLU A N 1
ATOM 645 C CA . GLU A 1 82 ? -19.569 1.437 1.240 1.00 73.69 82 GLU A CA 1
ATOM 646 C C . GLU A 1 82 ? -18.266 1.243 2.041 1.00 73.69 82 GLU A C 1
ATOM 648 O O . GLU A 1 82 ? -17.516 2.196 2.279 1.00 73.69 82 GLU A O 1
ATOM 653 N N . GLN A 1 83 ? -17.972 -0.000 2.436 1.00 87.75 83 GLN A N 1
ATOM 654 C CA . GLN A 1 83 ? -16.819 -0.348 3.260 1.00 87.75 83 GLN A CA 1
ATOM 655 C C . GLN A 1 83 ? -15.516 -0.445 2.452 1.00 87.75 83 GLN A C 1
ATOM 657 O O . GLN A 1 83 ? -14.441 -0.338 3.041 1.00 87.75 83 GLN A O 1
ATOM 662 N N . VAL A 1 84 ? -15.579 -0.620 1.126 1.00 94.56 84 VAL A N 1
ATOM 663 C CA . VAL A 1 84 ? -14.397 -0.699 0.250 1.00 94.56 84 VAL A CA 1
ATOM 664 C C . VAL A 1 84 ? -14.332 0.519 -0.657 1.00 94.56 84 VAL A C 1
ATOM 666 O O . VAL A 1 84 ? -15.252 0.785 -1.424 1.00 94.56 84 VAL A O 1
ATOM 669 N N . GLU A 1 85 ? -13.212 1.230 -0.616 1.00 97.25 85 GLU A N 1
ATOM 670 C CA . GLU A 1 85 ? -12.986 2.421 -1.422 1.00 97.25 85 GLU A CA 1
ATOM 671 C C . GLU A 1 85 ? -11.687 2.311 -2.217 1.00 97.25 85 GLU A C 1
ATOM 673 O O . GLU A 1 85 ? -10.610 2.063 -1.669 1.00 97.25 85 GLU A O 1
ATOM 678 N N . TYR A 1 86 ? -11.791 2.498 -3.533 1.00 97.75 86 TYR A N 1
ATOM 679 C CA . TYR A 1 86 ? -10.641 2.482 -4.428 1.00 97.75 86 TYR A CA 1
ATOM 680 C C . TYR A 1 86 ? -10.135 3.903 -4.671 1.00 97.75 86 TYR A C 1
ATOM 682 O O . TYR A 1 86 ? -10.806 4.696 -5.331 1.00 97.75 86 TYR A O 1
ATOM 690 N N . VAL A 1 87 ? -8.940 4.212 -4.169 1.00 98.12 87 VAL A N 1
ATOM 691 C CA . VAL A 1 87 ? -8.393 5.576 -4.114 1.00 98.12 87 VAL A CA 1
ATOM 692 C C . VAL A 1 87 ? -7.085 5.690 -4.898 1.00 98.12 87 VAL A C 1
ATOM 694 O O . VAL A 1 87 ? -6.229 4.797 -4.874 1.00 98.12 87 VAL A O 1
ATOM 697 N N . LYS A 1 88 ? -6.901 6.803 -5.616 1.00 98.06 88 LYS A N 1
ATOM 698 C CA . LYS A 1 88 ? -5.698 7.036 -6.442 1.00 98.06 88 LYS A CA 1
ATOM 699 C C . LYS A 1 88 ? -4.500 7.457 -5.595 1.00 98.06 88 LYS A C 1
ATOM 701 O O . LYS A 1 88 ? -3.353 7.262 -5.986 1.00 98.06 88 LYS A O 1
ATOM 706 N N . GLU A 1 89 ? -4.773 7.993 -4.417 1.00 97.94 89 GLU A N 1
ATOM 707 C CA . GLU A 1 89 ? -3.836 8.443 -3.399 1.00 97.94 89 GLU A CA 1
ATOM 708 C C . GLU A 1 89 ? -2.960 7.298 -2.883 1.00 97.94 89 GLU A C 1
ATOM 710 O O . GLU A 1 89 ? -1.832 7.544 -2.461 1.00 97.94 89 GLU A O 1
ATOM 715 N N . LEU A 1 90 ? -3.436 6.052 -3.000 1.00 98.44 90 LEU A N 1
ATOM 716 C CA . LEU A 1 90 ? -2.687 4.841 -2.677 1.00 98.44 90 LEU A CA 1
ATOM 717 C C . LEU A 1 90 ? -1.939 4.234 -3.869 1.00 98.44 90 LEU A C 1
ATOM 719 O O . LEU A 1 90 ? -1.316 3.197 -3.695 1.00 98.44 90 LEU A O 1
ATOM 723 N N . ARG A 1 91 ? -1.966 4.815 -5.078 1.00 98.50 91 ARG A N 1
ATOM 724 C CA . ARG A 1 91 ? -1.179 4.291 -6.214 1.00 98.50 91 ARG A CA 1
ATOM 725 C C . ARG A 1 91 ? 0.322 4.359 -5.945 1.00 98.50 91 ARG A C 1
ATOM 727 O O . ARG A 1 91 ? 0.789 5.241 -5.226 1.00 98.50 91 ARG A O 1
ATOM 734 N N . GLU A 1 92 ? 1.084 3.492 -6.606 1.00 97.75 92 GLU A N 1
ATOM 735 C CA . GLU A 1 92 ? 2.541 3.628 -6.693 1.00 97.75 92 GLU A CA 1
ATOM 736 C C . GLU A 1 92 ? 2.926 4.949 -7.378 1.00 97.75 92 GLU A C 1
ATOM 738 O O . GLU A 1 92 ? 2.105 5.571 -8.069 1.00 97.75 92 GLU A O 1
ATOM 743 N N . ARG A 1 93 ? 4.171 5.386 -7.176 1.00 97.38 93 ARG A N 1
ATOM 744 C CA . ARG A 1 93 ? 4.744 6.548 -7.853 1.00 97.38 93 ARG A CA 1
ATOM 745 C C . ARG A 1 93 ? 4.496 6.475 -9.357 1.00 97.38 93 ARG A C 1
ATOM 747 O O . ARG A 1 93 ? 4.742 5.446 -9.992 1.00 97.38 93 ARG A O 1
ATOM 754 N N . ASP A 1 94 ? 4.031 7.577 -9.935 1.00 97.75 94 ASP A N 1
ATOM 755 C CA . ASP A 1 94 ? 4.069 7.713 -11.387 1.00 97.75 94 ASP A CA 1
ATOM 756 C C . ASP A 1 94 ? 5.521 7.920 -11.822 1.00 97.75 94 ASP A C 1
ATOM 758 O O . ASP A 1 94 ? 6.162 8.911 -11.482 1.00 97.75 94 ASP A O 1
ATOM 762 N N . ILE A 1 95 ? 6.051 6.946 -12.544 1.00 96.62 95 ILE A N 1
ATOM 763 C CA . ILE A 1 95 ? 7.429 6.919 -13.037 1.00 96.62 95 ILE A CA 1
ATOM 764 C C . ILE A 1 95 ? 7.524 7.383 -14.496 1.00 96.62 95 ILE A C 1
ATOM 766 O O . ILE A 1 95 ? 8.588 7.288 -15.101 1.00 96.62 95 ILE A O 1
ATOM 770 N N . GLY A 1 96 ? 6.425 7.871 -15.076 1.00 96.38 96 GLY A N 1
ATOM 771 C CA . GLY A 1 96 ? 6.406 8.453 -16.409 1.00 96.38 96 GLY A CA 1
ATOM 772 C C . GLY A 1 96 ? 6.847 7.476 -17.498 1.00 96.38 96 GLY A C 1
ATOM 773 O O . GLY A 1 96 ? 6.449 6.309 -17.523 1.00 96.38 96 GLY A O 1
ATOM 774 N N . ILE A 1 97 ? 7.693 7.955 -18.412 1.00 96.75 97 ILE A N 1
ATOM 775 C CA . ILE A 1 97 ? 8.026 7.245 -19.661 1.00 96.75 97 ILE A CA 1
ATOM 776 C C . ILE A 1 97 ? 8.778 5.923 -19.466 1.00 96.75 97 ILE A C 1
ATOM 778 O O . ILE A 1 97 ? 8.873 5.141 -20.408 1.00 96.75 97 ILE A O 1
ATOM 782 N N . ILE A 1 98 ? 9.331 5.669 -18.276 1.00 95.88 98 ILE A N 1
ATOM 783 C CA . ILE A 1 98 ? 10.046 4.418 -17.990 1.00 95.88 98 ILE A CA 1
ATOM 784 C C . ILE A 1 98 ? 9.127 3.309 -17.467 1.00 95.88 98 ILE A C 1
ATOM 786 O O . ILE A 1 98 ? 9.573 2.174 -17.306 1.00 95.88 98 ILE A O 1
ATOM 790 N N . SER A 1 99 ? 7.849 3.608 -17.224 1.00 95.69 99 SER A N 1
ATOM 791 C CA . SER A 1 99 ? 6.849 2.613 -16.843 1.00 95.69 99 SER A CA 1
ATOM 792 C C . SER A 1 99 ? 6.739 1.520 -17.904 1.00 95.69 99 SER A C 1
ATOM 794 O O . SER A 1 99 ? 6.682 1.803 -19.097 1.00 95.69 99 SER A O 1
ATOM 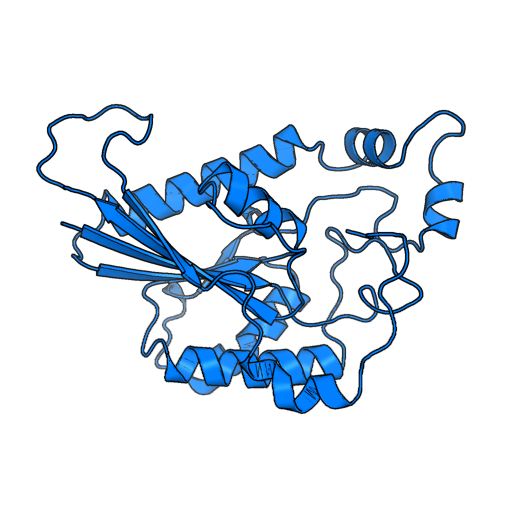796 N N . GLY A 1 100 ? 6.751 0.253 -17.490 1.00 94.31 100 GLY A N 1
ATOM 797 C CA . GLY A 1 100 ? 6.755 -0.866 -18.431 1.00 94.31 100 GLY A CA 1
ATOM 798 C C . GLY A 1 100 ? 8.149 -1.418 -18.751 1.00 94.31 100 GLY A C 1
ATOM 799 O O . GLY A 1 100 ? 8.254 -2.572 -19.175 1.00 94.31 100 GLY A O 1
ATOM 800 N N . LEU A 1 101 ? 9.210 -0.624 -18.566 1.00 94.88 101 LEU A N 1
ATOM 801 C CA . LEU A 1 101 ? 10.530 -0.902 -19.135 1.00 94.88 101 LEU A CA 1
ATOM 802 C C . LEU A 1 101 ? 11.443 -1.686 -18.193 1.00 94.88 101 LEU A C 1
ATOM 804 O O . LEU A 1 101 ? 11.422 -1.518 -16.975 1.00 94.88 101 LEU A O 1
ATOM 808 N N . SER A 1 102 ? 12.308 -2.513 -18.781 1.00 92.19 102 SER A N 1
ATOM 809 C CA . SER A 1 102 ? 13.459 -3.076 -18.072 1.00 92.19 102 SER A CA 1
ATOM 810 C C . SER A 1 102 ? 14.478 -1.976 -17.746 1.00 92.19 102 SER A C 1
ATOM 812 O O . SER A 1 102 ? 14.476 -0.915 -18.371 1.00 92.19 102 SER A O 1
ATOM 814 N N . VAL A 1 103 ? 15.401 -2.220 -16.811 1.00 86.06 103 VAL A N 1
ATOM 815 C CA . VAL A 1 103 ? 16.476 -1.251 -16.516 1.00 86.06 103 VAL A CA 1
ATOM 816 C C . VAL A 1 103 ? 17.320 -0.909 -17.760 1.00 86.06 103 VAL A C 1
ATOM 818 O O . VAL A 1 103 ? 17.556 0.279 -17.993 1.00 86.06 103 VAL A O 1
ATOM 821 N N . PRO A 1 104 ? 17.750 -1.881 -18.595 1.00 91.19 104 PRO A N 1
ATOM 822 C CA . PRO A 1 104 ? 18.422 -1.574 -19.858 1.00 91.19 104 PRO A CA 1
ATOM 823 C C . PRO A 1 104 ? 17.585 -0.735 -20.828 1.00 91.19 104 PRO A C 1
ATOM 825 O O . PRO A 1 104 ? 18.137 0.144 -21.484 1.00 91.19 104 PRO A O 1
ATOM 828 N N . ASP A 1 105 ? 16.276 -0.976 -20.926 1.00 93.50 105 ASP A N 1
ATOM 829 C CA . ASP A 1 105 ? 15.412 -0.232 -21.852 1.00 93.50 105 ASP A CA 1
ATOM 830 C C . ASP A 1 105 ? 15.092 1.173 -21.341 1.00 93.50 105 ASP A C 1
ATOM 832 O O . ASP A 1 105 ? 15.098 2.121 -22.122 1.00 93.50 105 ASP A O 1
ATOM 836 N N . ALA A 1 106 ? 14.922 1.339 -20.028 1.00 92.56 106 ALA A N 1
ATOM 837 C CA . ALA A 1 106 ? 14.770 2.648 -19.403 1.00 92.56 106 ALA A CA 1
ATOM 838 C C . ALA A 1 106 ? 15.971 3.556 -19.712 1.00 92.56 106 ALA A C 1
ATOM 840 O O . ALA A 1 106 ? 15.798 4.718 -20.069 1.00 92.56 106 ALA A O 1
ATOM 841 N N . ARG A 1 107 ? 17.197 3.016 -19.682 1.00 90.56 107 ARG A N 1
ATOM 842 C CA . ARG A 1 107 ? 18.413 3.772 -20.038 1.00 90.56 107 ARG A CA 1
ATOM 843 C C . ARG A 1 107 ? 18.438 4.270 -21.486 1.00 90.56 107 ARG A C 1
ATOM 845 O O . ARG A 1 107 ? 19.179 5.201 -21.766 1.00 90.56 107 ARG A O 1
ATOM 852 N N . LYS A 1 108 ? 17.658 3.676 -22.396 1.00 93.75 108 LYS A N 1
ATOM 853 C CA . LYS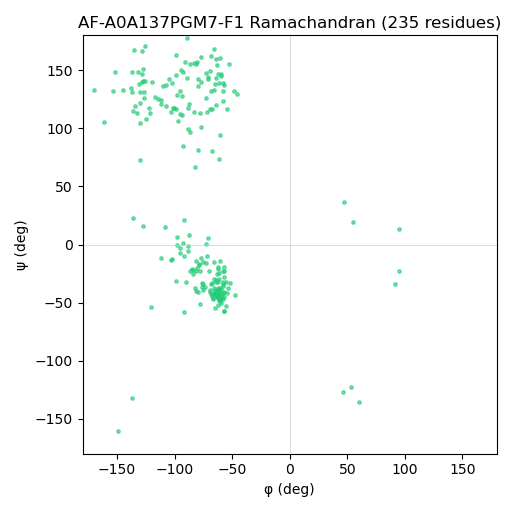 A 1 108 ? 17.577 4.118 -23.800 1.00 93.75 108 LYS A CA 1
ATOM 854 C C . LYS A 1 108 ? 16.644 5.316 -23.992 1.00 93.75 108 LYS A C 1
ATOM 856 O O . LYS A 1 108 ? 16.783 6.016 -24.987 1.00 93.75 108 LYS A O 1
ATOM 861 N N . VAL A 1 109 ? 15.691 5.528 -23.078 1.00 93.94 109 VAL A N 1
ATOM 862 C CA . VAL A 1 109 ? 14.694 6.615 -23.164 1.00 93.94 109 VAL A CA 1
ATOM 863 C C . VAL A 1 109 ? 14.997 7.788 -22.229 1.00 93.94 109 VAL A C 1
ATOM 865 O O . VAL A 1 109 ? 14.401 8.855 -22.361 1.00 93.94 109 VAL A O 1
ATOM 868 N N . VAL A 1 110 ? 15.914 7.599 -21.279 1.00 93.69 110 VAL A N 1
ATOM 869 C CA . VAL A 1 110 ? 16.436 8.661 -20.409 1.00 93.69 110 VAL A CA 1
ATOM 870 C C . VAL A 1 110 ? 17.449 9.499 -21.188 1.00 93.69 110 VAL A C 1
ATOM 872 O O . VAL A 1 110 ? 18.258 8.962 -21.946 1.00 93.69 110 VAL A O 1
ATOM 875 N N . ASN A 1 111 ? 17.418 10.821 -21.004 1.00 93.00 111 ASN A N 1
ATOM 876 C CA . ASN A 1 111 ? 18.355 11.714 -21.682 1.00 93.00 111 ASN A CA 1
ATOM 877 C C . ASN A 1 111 ? 19.804 11.413 -21.255 1.00 93.00 111 ASN A C 1
ATOM 879 O O . ASN A 1 111 ? 20.061 11.085 -20.101 1.00 93.00 111 ASN A O 1
ATOM 883 N N . PHE A 1 112 ? 20.770 11.589 -22.163 1.00 87.56 112 PHE A N 1
ATOM 884 C CA . PHE A 1 112 ? 22.177 11.197 -21.959 1.00 87.56 112 PHE A CA 1
ATOM 885 C C . PHE A 1 112 ? 22.825 11.723 -20.657 1.00 87.56 112 PHE A C 1
ATOM 887 O O . PHE A 1 112 ? 23.641 11.026 -20.062 1.00 87.56 112 PHE A O 1
ATOM 894 N N . ASN A 1 113 ? 22.435 12.915 -20.190 1.00 91.62 113 ASN A N 1
ATOM 895 C CA . ASN A 1 113 ? 22.953 13.548 -18.965 1.00 91.62 113 ASN A CA 1
ATOM 896 C C . ASN A 1 113 ? 21.940 13.566 -17.805 1.00 91.62 113 ASN A C 1
ATOM 898 O O . ASN A 1 113 ? 22.100 14.332 -16.857 1.00 91.62 113 ASN A O 1
ATOM 902 N N . GLU A 1 114 ? 20.870 12.780 -17.895 1.00 92.81 114 GLU A N 1
ATOM 903 C CA . GLU A 1 114 ? 19.782 12.752 -16.921 1.00 92.81 114 GLU A CA 1
ATOM 904 C C . GLU A 1 114 ? 19.841 11.460 -16.095 1.00 92.81 114 GLU A C 1
ATOM 906 O O . GLU A 1 114 ? 20.061 10.367 -16.617 1.00 92.81 114 GLU A O 1
ATOM 911 N N . THR A 1 115 ? 19.642 11.563 -14.783 1.00 92.88 115 THR A N 1
ATOM 912 C CA . THR A 1 115 ? 19.458 10.385 -13.928 1.00 92.88 115 THR A CA 1
ATOM 913 C C . THR A 1 115 ? 18.041 9.825 -14.084 1.00 92.88 115 THR A C 1
ATOM 915 O O . THR A 1 115 ? 17.116 10.522 -14.498 1.00 92.88 115 THR A O 1
ATOM 918 N N . ILE A 1 116 ? 17.823 8.566 -13.689 1.00 91.06 116 ILE A N 1
ATOM 919 C CA . ILE A 1 116 ? 16.468 7.981 -13.648 1.00 91.06 116 ILE A CA 1
ATOM 920 C C . ILE A 1 116 ? 15.515 8.848 -12.810 1.00 91.06 116 ILE A C 1
ATOM 922 O O . ILE A 1 116 ? 14.390 9.096 -13.228 1.00 91.06 116 ILE A O 1
ATOM 926 N N . GLU A 1 117 ? 15.979 9.360 -11.669 1.00 92.94 117 GLU A N 1
ATOM 927 C CA . GLU A 1 117 ? 15.176 10.214 -10.788 1.00 92.94 117 GLU A CA 1
ATOM 928 C C . GLU A 1 117 ? 14.792 11.545 -11.450 1.00 92.94 117 GLU A C 1
ATOM 930 O O . GLU A 1 117 ? 13.644 11.980 -11.359 1.00 92.94 117 GLU A O 1
ATOM 935 N N . GLN A 1 118 ? 15.720 12.175 -12.176 1.00 95.00 118 GLN A N 1
ATOM 936 C CA . GLN A 1 118 ? 15.426 13.392 -12.935 1.00 95.00 118 GLN A CA 1
ATOM 937 C C . GLN A 1 118 ? 14.402 13.121 -14.051 1.00 95.00 118 GLN A C 1
ATOM 939 O O . GLN A 1 118 ? 13.455 13.892 -14.207 1.00 95.00 118 GLN A O 1
ATOM 944 N N . CYS A 1 119 ? 14.520 11.985 -14.748 1.00 95.38 119 CYS A N 1
ATOM 945 C CA . CYS A 1 119 ? 13.557 11.565 -15.769 1.00 95.38 119 CYS A CA 1
ATOM 946 C C . CYS A 1 119 ? 12.155 11.331 -15.184 1.00 95.38 119 CYS A C 1
ATOM 948 O O . CYS A 1 119 ? 11.165 11.816 -15.744 1.00 95.38 119 CYS A O 1
ATOM 950 N N . ILE A 1 120 ? 12.058 10.653 -14.034 1.00 96.00 120 ILE A N 1
ATOM 951 C CA . ILE A 1 120 ? 10.789 10.468 -13.313 1.00 96.00 120 ILE A CA 1
ATOM 952 C C . ILE A 1 120 ? 10.211 11.828 -12.914 1.00 96.00 120 ILE A C 1
ATOM 954 O O . ILE A 1 120 ? 9.048 12.104 -13.189 1.00 96.00 120 ILE A O 1
ATOM 958 N N . SER A 1 121 ? 11.019 12.707 -12.322 1.00 95.62 121 SER A N 1
ATOM 959 C CA . SER A 1 121 ? 10.568 14.038 -11.904 1.00 95.62 121 SER A CA 1
ATOM 960 C C . SER A 1 121 ? 10.074 14.904 -13.069 1.00 95.62 121 SER A C 1
ATOM 962 O O . SER A 1 121 ? 9.189 15.736 -12.875 1.00 95.62 121 SER A O 1
ATOM 964 N N . ARG A 1 122 ? 10.615 14.704 -14.278 1.00 96.00 122 ARG A N 1
ATOM 965 C CA . ARG A 1 122 ? 10.211 15.411 -15.500 1.00 96.00 122 ARG A CA 1
ATOM 966 C C . ARG A 1 122 ? 8.972 14.817 -16.172 1.00 96.00 122 ARG A C 1
ATOM 968 O O . ARG A 1 122 ? 8.194 15.566 -16.754 1.00 96.00 122 ARG A O 1
ATOM 975 N N . THR A 1 123 ? 8.825 13.492 -16.170 1.00 96.94 123 THR A N 1
ATOM 976 C CA . THR A 1 123 ? 7.814 12.790 -16.989 1.00 96.94 123 THR A CA 1
ATOM 977 C C . THR A 1 123 ? 6.695 12.124 -16.200 1.00 96.94 123 THR A C 1
ATOM 979 O O . THR A 1 123 ? 5.705 11.712 -16.797 1.00 96.94 123 THR A O 1
ATOM 982 N N . GLY A 1 124 ? 6.841 12.026 -14.883 1.00 96.56 124 GLY A N 1
ATOM 983 C CA . GLY A 1 124 ? 5.865 11.458 -13.966 1.00 96.56 124 GLY A CA 1
ATOM 984 C C . GLY A 1 124 ? 5.727 12.319 -12.713 1.00 96.56 124 GLY A C 1
ATOM 985 O O . GLY A 1 124 ? 5.563 13.540 -12.770 1.00 96.56 124 GLY A O 1
ATOM 986 N N . GLU A 1 125 ? 5.768 11.673 -11.556 1.00 96.19 125 GLU A N 1
ATOM 987 C CA . GLU A 1 125 ? 5.589 12.295 -10.254 1.00 96.19 125 GLU A CA 1
ATOM 988 C C . GLU A 1 125 ? 6.948 12.495 -9.572 1.00 96.19 125 GLU A C 1
ATOM 990 O O . GLU A 1 125 ? 7.655 11.536 -9.257 1.00 96.19 125 GLU A O 1
ATOM 995 N N . ASN A 1 126 ? 7.331 13.748 -9.310 1.00 95.94 126 ASN A N 1
ATOM 996 C CA . ASN A 1 126 ? 8.473 14.025 -8.437 1.00 95.94 126 ASN A CA 1
ATOM 997 C C . ASN A 1 126 ? 8.199 13.540 -6.997 1.00 95.94 126 ASN A C 1
ATOM 999 O O . ASN A 1 126 ? 7.047 13.348 -6.598 1.00 95.94 126 ASN A O 1
ATOM 1003 N N . GLU A 1 127 ? 9.258 13.343 -6.213 1.00 93.38 127 GLU A N 1
ATOM 1004 C CA . GLU A 1 127 ? 9.155 12.768 -4.867 1.00 93.38 127 GLU A CA 1
ATOM 1005 C C . GLU A 1 127 ? 8.238 13.578 -3.938 1.00 93.38 127 GLU A C 1
ATOM 1007 O O . GLU A 1 127 ? 7.395 13.003 -3.253 1.00 93.38 127 GLU A O 1
ATOM 1012 N N . SER A 1 128 ? 8.324 14.913 -3.970 1.00 94.88 128 SER A N 1
ATOM 1013 C CA . SER A 1 128 ? 7.493 15.791 -3.134 1.00 94.88 128 SER A CA 1
ATOM 1014 C C . SER A 1 128 ? 6.000 15.641 -3.434 1.00 94.88 128 SER A C 1
ATOM 1016 O O . SER A 1 128 ? 5.185 15.582 -2.512 1.00 94.88 128 SER A O 1
ATOM 1018 N N . ARG A 1 129 ? 5.623 15.531 -4.712 1.00 96.38 129 ARG A N 1
ATOM 1019 C CA . ARG A 1 129 ? 4.232 15.314 -5.118 1.00 96.38 129 ARG A CA 1
ATOM 1020 C C . ARG A 1 129 ? 3.751 13.924 -4.701 1.00 96.38 129 ARG A C 1
ATOM 1022 O O . ARG A 1 129 ? 2.648 13.827 -4.159 1.00 96.38 129 ARG A O 1
ATOM 1029 N N . PHE A 1 130 ? 4.589 12.901 -4.890 1.00 95.81 130 PHE A N 1
ATOM 1030 C CA . PHE A 1 130 ? 4.282 11.519 -4.521 1.00 95.81 130 PHE A CA 1
ATOM 1031 C C . PHE A 1 130 ? 4.070 11.370 -3.016 1.00 95.81 130 PHE A C 1
ATOM 1033 O O . PHE A 1 130 ? 3.019 10.897 -2.582 1.00 95.81 130 PHE A O 1
ATOM 1040 N N . LYS A 1 131 ? 5.029 11.852 -2.223 1.00 94.38 131 LYS A N 1
ATOM 1041 C CA . LYS A 1 131 ? 4.919 11.907 -0.771 1.00 94.38 131 LYS A CA 1
ATOM 1042 C C . LYS A 1 131 ? 3.682 12.708 -0.383 1.00 94.38 131 LYS A C 1
ATOM 1044 O O . LYS A 1 131 ? 2.762 12.148 0.202 1.00 94.38 131 LYS A O 1
ATOM 1049 N N . GLY A 1 132 ? 3.586 13.961 -0.830 1.00 95.25 132 GLY A N 1
ATOM 1050 C CA . GLY A 1 132 ? 2.523 14.900 -0.469 1.00 95.25 132 GLY A CA 1
ATOM 1051 C C . GLY A 1 132 ? 1.098 14.386 -0.696 1.00 95.25 132 GLY A C 1
ATOM 1052 O O . GLY A 1 132 ? 0.211 14.687 0.104 1.00 95.25 132 GLY A O 1
ATOM 1053 N N . ARG A 1 133 ? 0.833 13.620 -1.768 1.00 96.31 133 ARG A N 1
ATOM 1054 C CA . ARG A 1 133 ? -0.506 13.029 -1.965 1.00 96.31 133 ARG A CA 1
ATOM 1055 C C . ARG A 1 133 ? -0.821 11.937 -0.948 1.00 96.31 133 ARG A C 1
ATOM 1057 O O . ARG A 1 133 ? -1.949 11.894 -0.466 1.00 96.31 133 ARG A O 1
ATOM 1064 N N . PHE A 1 134 ? 0.159 11.106 -0.601 1.00 95.81 134 PHE A N 1
ATOM 1065 C CA . PHE A 1 134 ? -0.010 10.085 0.423 1.00 95.81 134 PHE A CA 1
ATOM 1066 C C . PHE A 1 134 ? -0.155 10.724 1.808 1.00 95.81 134 PHE A C 1
ATOM 1068 O O . PHE A 1 134 ? -1.042 10.334 2.558 1.00 95.81 134 PHE A O 1
ATOM 1075 N N . GLU A 1 135 ? 0.626 11.769 2.102 1.00 95.06 135 GLU A N 1
ATOM 1076 C CA . GLU A 1 135 ? 0.546 12.522 3.361 1.00 95.06 135 GLU A CA 1
ATOM 1077 C C . GLU A 1 135 ? -0.861 13.061 3.618 1.00 95.06 135 GLU A C 1
ATOM 1079 O O . GLU A 1 135 ? -1.456 12.813 4.666 1.00 95.06 135 GLU A O 1
ATOM 1084 N N . ARG A 1 136 ? -1.415 13.785 2.635 1.00 95.50 136 ARG A N 1
ATOM 1085 C CA . ARG A 1 136 ? -2.754 14.378 2.746 1.00 95.50 136 ARG A CA 1
ATOM 1086 C C . ARG A 1 136 ? -3.826 13.314 2.947 1.00 95.50 136 ARG A C 1
ATOM 1088 O O . ARG A 1 136 ? -4.724 13.518 3.757 1.00 95.50 136 ARG A O 1
ATOM 1095 N N . PHE A 1 137 ? -3.706 12.194 2.239 1.00 97.50 137 PHE A N 1
ATOM 1096 C CA . PHE A 1 137 ? -4.624 11.071 2.368 1.00 97.50 137 PHE A CA 1
ATOM 1097 C C . PHE A 1 137 ? -4.529 10.400 3.742 1.00 97.50 137 PHE A C 1
ATOM 1099 O O . PHE A 1 137 ? -5.537 10.184 4.405 1.00 97.50 137 PHE A O 1
ATOM 1106 N N . LEU A 1 138 ? -3.323 10.113 4.229 1.00 96.19 138 LEU A N 1
ATOM 1107 C CA . LEU A 1 138 ? -3.149 9.500 5.542 1.00 96.19 138 LEU A CA 1
ATOM 1108 C C . LEU A 1 138 ? -3.681 10.410 6.660 1.00 96.19 138 LEU A C 1
ATOM 1110 O O . LEU A 1 138 ? -4.366 9.942 7.567 1.00 96.19 138 LEU A O 1
ATOM 1114 N N . VAL A 1 139 ? -3.440 11.721 6.563 1.00 94.25 139 VAL A N 1
ATOM 1115 C CA . VAL A 1 139 ? -4.005 12.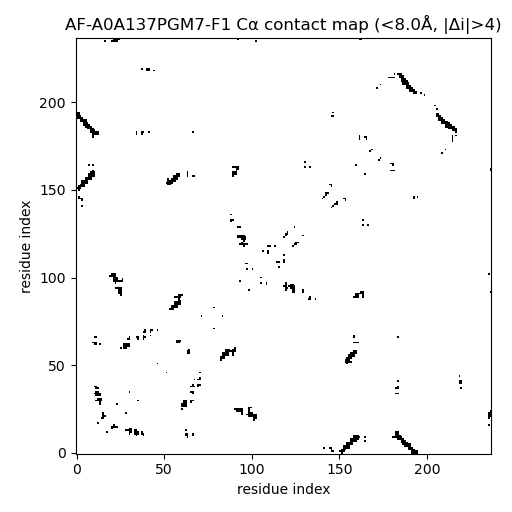708 7.493 1.00 94.25 139 VAL A CA 1
ATOM 1116 C C . VAL A 1 139 ? -5.535 12.734 7.423 1.00 94.25 139 VAL A C 1
ATOM 1118 O O . VAL A 1 139 ? -6.171 12.835 8.472 1.00 94.25 139 VAL A O 1
ATOM 1121 N N . SER A 1 140 ? -6.152 12.619 6.240 1.00 96.00 140 SER A N 1
ATOM 1122 C CA . SER A 1 140 ? -7.617 12.545 6.150 1.00 96.00 140 SER A CA 1
ATOM 1123 C C . SER A 1 140 ? -8.167 11.274 6.795 1.00 96.00 140 SER A C 1
ATOM 1125 O O . SER A 1 140 ? -9.112 11.381 7.570 1.00 96.00 140 SER A O 1
ATOM 1127 N N . VAL A 1 141 ? -7.531 10.114 6.582 1.00 96.88 141 VAL A N 1
ATOM 1128 C CA . VAL A 1 141 ? -7.918 8.846 7.232 1.00 96.88 141 VAL A CA 1
ATOM 1129 C C . VAL A 1 141 ? -7.823 8.953 8.758 1.00 96.88 141 VAL A C 1
ATOM 1131 O O . VAL A 1 141 ? -8.745 8.548 9.461 1.00 96.88 141 VAL A O 1
ATOM 1134 N N . ILE A 1 142 ? -6.745 9.536 9.294 1.00 95.00 142 ILE A N 1
ATOM 1135 C CA . ILE A 1 142 ? -6.589 9.732 10.747 1.00 95.00 142 ILE A CA 1
ATOM 1136 C C . ILE A 1 142 ? -7.652 10.699 11.286 1.00 95.00 142 ILE A C 1
ATOM 1138 O O . ILE A 1 142 ? -8.248 10.454 12.336 1.00 95.00 142 ILE A O 1
ATOM 1142 N N . ASN A 1 143 ? -7.920 11.797 10.577 1.00 93.19 143 ASN A N 1
ATOM 1143 C CA . ASN A 1 143 ? -8.957 12.739 10.988 1.00 93.19 143 ASN A CA 1
ATOM 1144 C C . ASN A 1 143 ? -10.337 12.075 11.026 1.00 93.19 143 ASN A C 1
ATOM 1146 O O . ASN A 1 143 ? -11.062 12.252 12.000 1.00 93.19 143 ASN A O 1
ATOM 1150 N N . GLU A 1 144 ? -10.685 11.308 9.996 1.00 95.00 144 GLU A N 1
ATOM 1151 C CA . GLU A 1 144 ? -11.968 10.615 9.882 1.00 95.00 144 GLU A CA 1
ATOM 1152 C C . GLU A 1 144 ? -12.133 9.538 10.963 1.00 95.00 144 GLU A C 1
ATOM 1154 O O . GLU A 1 144 ? -13.072 9.606 11.755 1.00 95.00 144 GLU A O 1
ATOM 1159 N N . HIS A 1 145 ? -11.181 8.607 11.061 1.00 95.56 145 HIS A N 1
ATOM 1160 C CA . HIS A 1 145 ? -11.342 7.374 11.840 1.00 95.56 145 HIS A CA 1
ATOM 1161 C C . HIS A 1 145 ? -10.779 7.419 13.268 1.00 95.56 145 HIS A C 1
ATOM 1163 O O . HIS A 1 145 ? -10.994 6.486 14.036 1.00 95.56 145 HIS A O 1
ATOM 1169 N N . LEU A 1 146 ? -10.068 8.481 13.664 1.00 93.31 146 LEU A N 1
ATOM 1170 C CA . LEU A 1 146 ? -9.552 8.629 15.035 1.00 93.31 146 LEU A CA 1
ATOM 1171 C C . LEU A 1 146 ? -10.081 9.884 15.725 1.00 93.31 146 LEU A C 1
ATOM 1173 O O . LEU A 1 146 ? -10.619 9.815 16.834 1.00 93.31 146 LEU A O 1
ATOM 1177 N N . ILE A 1 147 ? -9.909 11.040 15.081 1.00 90.69 147 ILE A N 1
ATOM 1178 C CA . ILE A 1 147 ? -10.203 12.338 15.701 1.00 90.69 147 ILE A CA 1
ATOM 1179 C C . ILE A 1 147 ? -11.709 12.606 15.694 1.00 90.69 147 ILE A C 1
ATOM 1181 O O . ILE A 1 147 ? -12.282 12.898 16.745 1.00 90.69 147 ILE A O 1
ATOM 1185 N N . ASN A 1 148 ? -12.343 12.467 14.530 1.00 91.19 148 ASN A N 1
ATOM 1186 C CA . ASN A 1 148 ? -13.765 12.751 14.332 1.00 91.19 148 ASN A CA 1
ATOM 1187 C C . ASN A 1 148 ? -14.658 11.525 14.544 1.00 91.19 148 ASN A C 1
ATOM 1189 O O . ASN A 1 148 ? -15.880 11.666 14.604 1.00 91.19 148 ASN A O 1
ATOM 1193 N N . SER A 1 149 ? -14.065 10.338 14.680 1.00 92.50 149 SER A N 1
ATOM 1194 C CA . SER A 1 149 ? -14.818 9.109 14.895 1.00 92.50 149 SER A CA 1
ATOM 1195 C C . SER A 1 149 ? -15.631 9.160 16.189 1.00 92.50 149 SER A C 1
ATOM 1197 O O . SER A 1 149 ? -15.163 9.605 17.245 1.00 92.50 149 SER A O 1
ATOM 1199 N N . THR A 1 150 ? -16.859 8.652 16.126 1.00 91.75 150 THR A N 1
ATOM 1200 C CA . THR A 1 150 ? -17.708 8.412 17.301 1.00 91.75 150 THR A CA 1
ATOM 1201 C C . THR A 1 150 ? -17.365 7.097 17.997 1.00 91.75 150 THR A C 1
ATOM 1203 O O . THR A 1 150 ? -17.764 6.890 19.144 1.00 91.75 150 THR A O 1
ATOM 1206 N N . LEU A 1 151 ? -16.598 6.227 17.336 1.00 92.31 151 LEU A N 1
ATOM 1207 C CA . LEU A 1 151 ? -16.120 4.974 17.892 1.00 92.31 151 LEU A CA 1
ATOM 1208 C C . LEU A 1 151 ? -14.885 5.215 18.770 1.00 92.31 151 LEU A C 1
ATOM 1210 O O . LEU A 1 151 ? -14.162 6.214 18.653 1.00 92.31 151 LEU A O 1
ATOM 1214 N N . ASN A 1 152 ? -14.673 4.291 19.705 1.00 91.50 152 ASN A N 1
ATOM 1215 C CA . ASN A 1 152 ? -13.475 4.279 20.542 1.00 91.50 152 ASN A CA 1
ATOM 1216 C C . ASN A 1 152 ? -12.320 3.527 19.880 1.00 91.50 152 ASN A C 1
ATOM 1218 O O . ASN A 1 152 ? -11.175 3.789 20.229 1.00 91.50 152 ASN A O 1
ATOM 1222 N N . GLU A 1 153 ? -12.622 2.625 18.949 1.00 94.38 153 GLU A N 1
ATOM 1223 C CA . GLU A 1 153 ? -11.646 1.830 18.219 1.00 94.38 153 GLU A CA 1
ATOM 1224 C C . GLU A 1 153 ? -12.128 1.619 16.783 1.00 94.38 153 GLU A C 1
ATOM 1226 O O . GLU A 1 153 ? -13.286 1.252 16.559 1.00 94.38 153 GLU A O 1
ATOM 1231 N N . GLU A 1 154 ? -11.229 1.831 15.825 1.00 96.00 154 GLU A N 1
ATOM 1232 C CA . GLU A 1 154 ? -11.432 1.466 14.426 1.00 96.00 154 GLU A CA 1
ATOM 1233 C C . GLU A 1 154 ? -10.226 0.714 13.863 1.00 96.00 154 GLU A C 1
ATOM 1235 O O . GLU A 1 154 ? -9.081 0.958 14.244 1.00 96.00 154 GLU A O 1
ATOM 1240 N N . ILE A 1 155 ? -10.487 -0.197 12.925 1.00 96.50 155 ILE A N 1
ATOM 1241 C CA . ILE A 1 155 ? -9.473 -0.974 12.213 1.00 96.50 155 ILE A CA 1
ATOM 1242 C C . ILE A 1 155 ? -9.634 -0.717 10.717 1.00 96.50 155 ILE A C 1
ATOM 1244 O O . ILE A 1 155 ? -10.661 -1.057 10.123 1.00 96.50 155 ILE A O 1
ATOM 1248 N N . ILE A 1 156 ? -8.608 -0.139 10.103 1.00 97.88 156 ILE A N 1
ATOM 1249 C CA . ILE A 1 156 ? -8.617 0.282 8.702 1.00 97.88 156 ILE A CA 1
ATOM 1250 C C . ILE A 1 156 ? -7.572 -0.515 7.938 1.00 97.88 156 ILE A C 1
ATOM 1252 O O . ILE A 1 156 ? -6.402 -0.544 8.319 1.00 97.88 156 ILE A O 1
ATOM 1256 N N . LEU A 1 157 ? -7.989 -1.144 6.841 1.00 98.12 157 LEU A N 1
ATOM 1257 C CA . LEU A 1 157 ? -7.083 -1.827 5.925 1.00 98.12 157 LEU A CA 1
ATOM 1258 C C . LEU A 1 157 ? -6.714 -0.904 4.760 1.00 98.12 157 LEU A C 1
ATOM 1260 O O . LEU A 1 157 ? -7.591 -0.327 4.125 1.00 98.12 157 LEU A O 1
ATOM 1264 N N . LEU A 1 158 ? -5.424 -0.811 4.448 1.00 98.56 158 LEU A N 1
ATOM 1265 C CA . LEU A 1 158 ? -4.865 -0.009 3.366 1.00 98.56 158 LEU A CA 1
ATOM 1266 C C . LEU A 1 158 ? -4.016 -0.887 2.437 1.00 98.56 158 LEU A C 1
ATOM 1268 O O . LEU A 1 158 ? -2.913 -1.306 2.788 1.00 98.56 158 LEU A O 1
ATOM 1272 N N . VAL A 1 159 ? -4.512 -1.163 1.233 1.00 98.69 159 VAL A N 1
ATOM 1273 C CA . VAL A 1 159 ? -3.828 -2.019 0.247 1.00 98.69 159 VAL A CA 1
ATOM 1274 C C . VAL A 1 159 ? -3.121 -1.151 -0.795 1.00 98.69 159 VAL A C 1
ATOM 1276 O O . VAL A 1 159 ? -3.756 -0.382 -1.518 1.00 98.69 159 VAL A O 1
ATOM 1279 N N . THR A 1 160 ? -1.793 -1.251 -0.858 1.00 98.69 160 THR A N 1
ATOM 1280 C CA . THR A 1 160 ? -0.923 -0.280 -1.537 1.00 98.69 160 THR A CA 1
ATOM 1281 C C . THR A 1 160 ? 0.356 -0.922 -2.119 1.00 98.69 160 THR A C 1
ATOM 1283 O O . THR A 1 160 ? 0.411 -2.128 -2.381 1.00 98.69 160 THR A O 1
ATOM 1286 N N . HIS A 1 161 ? 1.385 -0.112 -2.385 1.00 98.19 161 HIS A N 1
ATOM 1287 C CA . HIS A 1 161 ? 2.611 -0.466 -3.108 1.00 98.19 161 HIS A CA 1
ATOM 1288 C C . HIS A 1 161 ? 3.877 -0.150 -2.305 1.00 98.19 161 HIS A C 1
ATOM 1290 O O . HIS A 1 161 ? 3.831 0.486 -1.254 1.00 98.19 161 HIS A O 1
ATOM 1296 N N . GLY A 1 162 ? 5.028 -0.607 -2.802 1.00 95.44 162 GLY A N 1
ATOM 1297 C CA . GLY A 1 162 ? 6.298 -0.518 -2.080 1.00 95.44 162 GLY A CA 1
ATOM 1298 C C . GLY A 1 162 ? 6.790 0.916 -1.866 1.00 95.44 162 GLY A C 1
ATOM 1299 O O . GLY A 1 162 ? 7.317 1.221 -0.799 1.00 95.44 162 GLY A O 1
ATOM 1300 N N . GLY A 1 163 ? 6.609 1.815 -2.836 1.00 93.69 163 GLY A N 1
ATOM 1301 C CA . GLY A 1 163 ? 6.978 3.226 -2.694 1.00 93.69 163 GLY A CA 1
ATOM 1302 C C . GLY A 1 163 ? 6.178 3.930 -1.602 1.00 93.69 163 GLY A C 1
ATOM 1303 O O . GLY A 1 163 ? 6.761 4.608 -0.764 1.00 93.69 163 GLY A O 1
ATOM 1304 N N . VAL A 1 164 ? 4.865 3.684 -1.538 1.00 96.00 164 VAL A N 1
ATOM 1305 C CA . VAL A 1 164 ? 3.991 4.254 -0.497 1.00 96.00 164 VAL A CA 1
ATOM 1306 C C . VAL A 1 164 ? 4.407 3.773 0.896 1.00 96.00 164 VAL A C 1
ATOM 1308 O O . VAL A 1 164 ? 4.528 4.571 1.821 1.00 96.00 164 VAL A O 1
ATOM 1311 N N . LEU A 1 165 ? 4.688 2.474 1.043 1.00 95.62 165 LEU A N 1
ATOM 1312 C CA . LEU A 1 165 ? 5.074 1.882 2.329 1.00 95.62 165 LEU A CA 1
ATOM 1313 C C . LEU A 1 165 ? 6.422 2.393 2.847 1.00 95.62 165 LEU A C 1
ATOM 1315 O O . LEU A 1 165 ? 6.617 2.470 4.057 1.00 95.62 165 LEU A O 1
ATOM 1319 N N . GLN A 1 166 ? 7.348 2.767 1.961 1.00 91.56 166 GLN A N 1
ATOM 1320 C CA . GLN A 1 166 ? 8.625 3.354 2.377 1.00 91.56 166 GLN A CA 1
ATOM 1321 C C . GLN A 1 166 ? 8.436 4.704 3.079 1.00 91.56 166 GLN A C 1
ATOM 1323 O O . GLN A 1 166 ? 9.165 4.984 4.031 1.00 91.56 166 GLN A O 1
ATOM 1328 N N . PHE A 1 167 ? 7.421 5.482 2.689 1.00 90.19 167 PHE A N 1
ATOM 1329 C CA . PHE A 1 167 ? 7.098 6.752 3.339 1.00 90.19 167 PHE A CA 1
ATOM 1330 C C . PHE A 1 167 ? 6.379 6.601 4.675 1.00 90.19 167 PHE A C 1
ATOM 1332 O O . PHE A 1 167 ? 6.313 7.572 5.421 1.00 90.19 167 PHE A O 1
ATOM 1339 N N . LEU A 1 168 ? 5.900 5.408 5.047 1.00 90.56 168 LEU A N 1
ATOM 1340 C CA . LEU A 1 168 ? 5.362 5.208 6.398 1.00 90.56 168 LEU A CA 1
ATOM 1341 C C . LEU A 1 168 ? 6.394 5.537 7.476 1.00 90.56 168 LEU A C 1
ATOM 1343 O O . LEU A 1 168 ? 6.019 6.039 8.527 1.00 90.56 168 LEU A O 1
ATOM 1347 N N . ASN A 1 169 ? 7.681 5.305 7.211 1.00 86.44 169 ASN A N 1
ATOM 1348 C CA . ASN A 1 169 ? 8.749 5.602 8.166 1.00 86.44 169 ASN A CA 1
ATOM 1349 C C . ASN A 1 169 ? 8.961 7.113 8.361 1.00 86.44 169 ASN A C 1
ATOM 1351 O O . ASN A 1 169 ? 9.473 7.518 9.397 1.00 86.44 169 ASN A O 1
ATOM 1355 N N . ASP A 1 170 ? 8.552 7.945 7.399 1.00 86.19 170 ASP A N 1
ATOM 1356 C CA . ASP A 1 170 ? 8.612 9.403 7.538 1.00 86.19 170 ASP A CA 1
ATOM 1357 C C . ASP A 1 170 ? 7.499 9.908 8.467 1.00 86.19 170 ASP A C 1
ATOM 1359 O O . ASP A 1 170 ? 7.692 10.870 9.207 1.00 86.19 170 ASP A O 1
ATOM 1363 N N . PHE A 1 171 ? 6.340 9.240 8.438 1.00 85.94 171 PHE A N 1
ATOM 1364 C CA . PHE A 1 171 ? 5.189 9.522 9.301 1.00 85.94 171 PHE A CA 1
ATOM 1365 C C . PHE A 1 171 ? 5.344 8.940 10.699 1.00 85.94 171 PHE A C 1
ATOM 1367 O O . PHE A 1 171 ? 4.992 9.576 11.691 1.00 85.94 171 PHE A O 1
ATOM 1374 N N . PHE A 1 172 ? 5.869 7.720 10.761 1.00 89.75 172 PHE A N 1
ATOM 1375 C CA . PHE A 1 172 ? 5.992 6.916 11.965 1.00 89.75 172 PHE A CA 1
ATOM 1376 C C . PHE A 1 172 ? 7.430 6.393 12.087 1.00 89.75 172 PHE A C 1
ATOM 1378 O O . PHE A 1 172 ? 7.667 5.204 11.846 1.00 89.75 172 PHE A O 1
ATOM 1385 N N . PRO A 1 173 ? 8.409 7.256 12.419 1.00 88.75 173 PRO A N 1
ATOM 1386 C CA . PRO A 1 173 ? 9.811 6.859 12.523 1.00 88.75 173 PRO A CA 1
ATOM 1387 C C . PRO A 1 173 ? 10.027 5.665 13.470 1.00 88.75 173 PRO A C 1
ATOM 1389 O O . PRO A 1 173 ? 9.760 5.771 14.666 1.00 88.75 173 PRO A O 1
ATOM 1392 N N . PRO A 1 174 ? 10.513 4.510 12.981 1.00 84.88 174 PRO A N 1
ATOM 1393 C CA . PRO A 1 174 ? 10.760 3.366 13.846 1.00 84.88 174 PRO A CA 1
ATOM 1394 C C . PRO A 1 174 ? 12.120 3.455 14.554 1.00 84.88 174 PRO A C 1
ATOM 1396 O O . PRO A 1 174 ? 13.072 4.039 14.044 1.00 84.88 174 PRO A O 1
ATOM 1399 N N . ASN A 1 175 ? 12.245 2.761 15.688 1.00 85.50 175 ASN A N 1
ATOM 1400 C CA . ASN A 1 175 ? 13.507 2.599 16.431 1.00 85.50 175 ASN A CA 1
ATOM 1401 C C . ASN A 1 175 ? 14.297 1.339 16.019 1.00 85.50 175 ASN A C 1
ATOM 1403 O O . ASN A 1 175 ? 15.106 0.819 16.786 1.00 85.50 175 ASN A O 1
ATOM 1407 N N . PHE A 1 176 ? 14.033 0.802 14.829 1.00 86.19 176 PHE A N 1
ATOM 1408 C CA . PHE A 1 176 ? 14.644 -0.421 14.308 1.00 86.19 176 PHE A CA 1
ATOM 1409 C C . PHE A 1 176 ? 15.078 -0.242 12.850 1.00 86.19 176 PHE A C 1
ATOM 1411 O O . PHE A 1 176 ? 14.708 0.722 12.182 1.00 86.19 176 PHE A O 1
ATOM 1418 N N . ASN A 1 177 ? 15.869 -1.190 12.343 1.00 86.31 177 ASN A N 1
ATOM 1419 C CA . ASN A 1 177 ? 16.395 -1.124 10.982 1.00 86.31 177 ASN A CA 1
ATOM 1420 C C . ASN A 1 177 ? 15.292 -1.286 9.931 1.00 86.31 177 ASN A C 1
ATOM 1422 O O . ASN A 1 177 ? 14.502 -2.232 9.970 1.00 86.31 177 ASN A O 1
ATOM 1426 N N . LEU A 1 178 ? 15.301 -0.389 8.947 1.00 88.19 178 LEU A N 1
ATOM 1427 C CA . LEU A 1 178 ? 14.368 -0.424 7.829 1.00 88.19 178 LEU A CA 1
ATOM 1428 C C . LEU A 1 178 ? 14.688 -1.594 6.893 1.00 88.19 178 LEU A C 1
ATOM 1430 O O . LEU A 1 178 ? 15.848 -1.896 6.605 1.00 88.19 178 LEU A O 1
ATOM 1434 N N . SER A 1 179 ? 13.641 -2.218 6.364 1.00 86.69 179 SER A N 1
ATOM 1435 C CA . SER A 1 179 ? 13.745 -3.234 5.317 1.00 86.69 179 SER A CA 1
ATOM 1436 C C . SER A 1 179 ? 12.834 -2.875 4.152 1.00 86.69 179 SER A C 1
ATOM 1438 O O . SER A 1 179 ? 11.814 -2.207 4.321 1.00 86.69 179 SER A O 1
ATOM 1440 N N . TYR A 1 180 ? 13.219 -3.293 2.945 1.00 87.94 180 TYR A N 1
ATOM 1441 C CA . TYR A 1 180 ? 12.416 -3.014 1.760 1.00 87.94 180 TYR A CA 1
ATOM 1442 C C . TYR A 1 180 ? 11.073 -3.765 1.848 1.00 87.94 180 TYR A C 1
ATOM 1444 O O . TYR A 1 180 ? 11.087 -4.961 2.166 1.00 87.94 180 TYR A O 1
ATOM 1452 N N . PRO A 1 181 ? 9.927 -3.113 1.573 1.00 92.50 181 PRO A N 1
ATOM 1453 C CA . PRO A 1 181 ? 8.623 -3.761 1.660 1.00 92.50 181 PRO A CA 1
ATOM 1454 C C . PRO A 1 181 ? 8.543 -4.983 0.749 1.00 92.50 181 PRO A C 1
ATOM 1456 O O . PRO A 1 181 ? 8.751 -4.861 -0.454 1.00 92.50 181 PRO A O 1
ATOM 1459 N N . ARG A 1 182 ? 8.239 -6.168 1.279 1.00 94.50 182 ARG A N 1
ATOM 1460 C CA . ARG A 1 182 ? 8.105 -7.400 0.478 1.00 94.50 182 ARG A CA 1
ATOM 1461 C C . ARG A 1 182 ? 6.687 -7.543 -0.085 1.00 94.50 182 ARG A C 1
ATOM 1463 O O . ARG A 1 182 ? 5.750 -6.967 0.454 1.00 94.50 182 ARG A O 1
ATOM 1470 N N . ASN A 1 183 ? 6.504 -8.276 -1.185 1.00 96.75 183 ASN A N 1
ATOM 1471 C CA . ASN A 1 183 ? 5.156 -8.552 -1.701 1.00 96.75 183 ASN A CA 1
ATOM 1472 C C . ASN A 1 183 ? 4.300 -9.261 -0.640 1.00 96.75 183 ASN A C 1
ATOM 1474 O O . ASN A 1 183 ? 4.810 -10.113 0.090 1.00 96.75 183 ASN A O 1
ATOM 1478 N N . CYS A 1 184 ? 3.026 -8.870 -0.536 1.00 97.50 184 CYS A N 1
ATOM 1479 C CA . CYS A 1 184 ? 2.107 -9.288 0.529 1.00 97.50 184 CYS A CA 1
ATOM 1480 C C . CYS A 1 184 ? 2.602 -9.030 1.963 1.00 97.50 184 CYS A C 1
ATOM 1482 O O . CYS A 1 184 ? 2.075 -9.622 2.900 1.00 97.50 184 CYS A O 1
ATOM 1484 N N . SER A 1 185 ? 3.579 -8.143 2.185 1.00 96.88 185 SER A N 1
ATOM 1485 C CA . SER A 1 185 ? 3.978 -7.823 3.553 1.00 96.88 185 SER A CA 1
ATOM 1486 C C . SER A 1 185 ? 2.921 -7.006 4.288 1.00 96.88 185 SER A C 1
ATOM 1488 O O . SER A 1 185 ? 2.235 -6.159 3.708 1.00 96.88 185 SER A O 1
ATOM 1490 N N . LEU A 1 186 ? 2.808 -7.297 5.583 1.00 96.25 186 LEU A N 1
ATOM 1491 C CA . LEU A 1 186 ? 1.902 -6.654 6.520 1.00 96.25 186 LEU A CA 1
ATOM 1492 C C . LEU A 1 186 ? 2.638 -5.641 7.384 1.00 96.25 186 LEU A C 1
ATOM 1494 O O . LEU A 1 186 ? 3.723 -5.905 7.910 1.00 96.25 186 LEU A O 1
ATOM 1498 N N . TYR A 1 187 ? 1.977 -4.515 7.589 1.00 96.94 187 TYR A N 1
ATOM 1499 C CA . TYR A 1 187 ? 2.346 -3.486 8.542 1.00 96.94 187 TYR A CA 1
ATOM 1500 C C . TYR A 1 187 ? 1.126 -3.189 9.405 1.00 96.94 187 TYR A C 1
ATOM 1502 O O . TYR A 1 187 ? 0.009 -3.141 8.897 1.00 96.94 187 TYR A O 1
ATOM 1510 N N . HIS A 1 188 ? 1.333 -2.981 10.697 1.00 96.50 188 HIS A N 1
ATOM 1511 C CA . HIS A 1 188 ? 0.278 -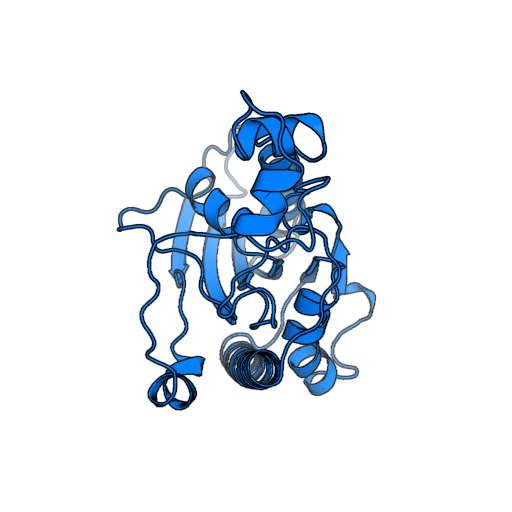2.608 11.632 1.00 96.50 188 HIS A CA 1
ATOM 1512 C C . HIS A 1 188 ? 0.816 -1.505 12.526 1.00 96.50 188 HIS A C 1
ATOM 1514 O O . HIS A 1 188 ? 1.759 -1.721 13.288 1.00 96.50 188 HIS A O 1
ATOM 1520 N N . ILE A 1 189 ? 0.206 -0.332 12.401 1.00 95.69 189 ILE A N 1
ATOM 1521 C CA . ILE A 1 189 ? 0.473 0.833 13.235 1.00 95.69 189 ILE A CA 1
ATOM 1522 C C . ILE A 1 189 ? -0.767 1.077 14.079 1.00 95.69 189 ILE A C 1
ATOM 1524 O O . ILE A 1 189 ? -1.860 1.275 13.546 1.00 95.69 189 ILE A O 1
ATOM 1528 N N . LYS A 1 190 ? -0.598 1.039 15.393 1.00 95.25 190 LYS A N 1
ATOM 1529 C CA . LYS A 1 190 ? -1.640 1.408 16.342 1.00 95.25 190 LYS A CA 1
ATOM 1530 C C . LYS A 1 190 ? -1.457 2.871 16.698 1.00 95.25 190 LYS A C 1
ATOM 1532 O O . LYS A 1 190 ? -0.366 3.267 17.082 1.00 95.25 190 LYS A O 1
ATOM 1537 N N . LEU A 1 191 ? -2.513 3.659 16.569 1.00 94.44 191 LEU A N 1
ATOM 1538 C CA . LEU A 1 191 ? -2.555 5.064 16.944 1.00 94.44 191 LEU A CA 1
ATOM 1539 C C . LEU A 1 191 ? -3.452 5.234 18.160 1.00 94.44 191 LEU A C 1
ATOM 1541 O O . LEU A 1 191 ? -4.551 4.680 18.185 1.00 94.44 191 LEU A O 1
ATOM 1545 N N . THR A 1 192 ? -3.030 6.035 19.135 1.00 91.31 192 THR A N 1
ATOM 1546 C CA . THR A 1 192 ? -3.886 6.412 20.261 1.00 91.31 192 THR A CA 1
ATOM 1547 C C . THR A 1 192 ? -3.973 7.925 20.414 1.00 91.31 192 THR A C 1
ATOM 1549 O O . THR A 1 192 ? -3.006 8.662 20.211 1.00 91.31 192 THR A O 1
ATOM 1552 N N . PHE A 1 193 ? -5.176 8.402 20.736 1.00 87.19 193 PHE A N 1
ATOM 1553 C CA . PHE A 1 193 ? -5.465 9.824 20.856 1.00 87.19 193 PHE A CA 1
ATOM 1554 C C . PHE A 1 193 ? -6.323 10.130 22.083 1.00 87.19 193 PHE A C 1
ATOM 1556 O O . PHE A 1 193 ? -7.373 9.522 22.329 1.00 87.19 193 PHE A O 1
ATOM 1563 N N . ASN A 1 194 ? -5.902 11.128 22.859 1.00 83.25 194 ASN A N 1
ATOM 1564 C CA . ASN A 1 194 ? -6.684 11.619 23.984 1.00 83.25 194 ASN A CA 1
ATOM 1565 C C . ASN A 1 194 ? -7.683 12.694 23.534 1.00 83.25 194 ASN A C 1
ATOM 1567 O O . ASN A 1 194 ? -7.345 13.875 23.484 1.00 83.25 194 ASN A O 1
ATOM 1571 N N . LYS A 1 195 ? -8.942 12.301 23.297 1.00 73.38 195 LYS A N 1
ATOM 1572 C CA . LYS A 1 195 ? -10.038 13.215 22.913 1.00 73.38 195 LYS A CA 1
ATOM 1573 C C . LYS A 1 195 ? -10.290 14.367 23.910 1.00 73.38 195 LYS A C 1
ATOM 1575 O O . LYS A 1 195 ? -10.864 15.376 23.524 1.00 73.38 195 LYS A O 1
ATOM 1580 N N . ASN A 1 196 ? -9.828 14.262 25.162 1.00 71.38 196 ASN A N 1
ATOM 1581 C CA . ASN A 1 196 ? -9.974 15.316 26.179 1.00 71.38 196 ASN A CA 1
ATOM 1582 C C . ASN A 1 196 ? -8.823 16.347 26.172 1.00 71.38 196 ASN A C 1
ATOM 1584 O O . ASN A 1 196 ? -8.823 17.288 26.969 1.00 71.38 196 ASN A O 1
ATOM 1588 N N . SER A 1 197 ? -7.828 16.182 25.295 1.00 63.28 197 SER A N 1
ATOM 1589 C CA . SER A 1 197 ? -6.729 17.131 25.097 1.00 63.28 197 SER A CA 1
ATOM 1590 C C . SER A 1 197 ? -7.242 18.442 24.479 1.00 63.28 197 SER A C 1
ATOM 1592 O O . SER A 1 197 ? -7.707 18.470 23.344 1.00 63.28 197 SER A O 1
ATOM 1594 N N . LYS A 1 198 ? -7.122 19.565 25.203 1.00 50.47 198 LYS A N 1
ATOM 1595 C CA . LYS A 1 198 ? -7.523 20.915 24.741 1.00 50.47 198 LYS A CA 1
ATOM 1596 C C . LYS A 1 198 ? -6.623 21.521 23.644 1.00 50.47 198 LYS A C 1
ATOM 1598 O O . LYS A 1 198 ? -6.801 22.688 23.300 1.00 50.47 198 LYS A O 1
ATOM 1603 N N . LYS A 1 199 ? -5.638 20.797 23.099 1.00 47.97 199 LYS A N 1
ATOM 1604 C CA . LYS A 1 199 ? -4.745 21.323 22.050 1.00 47.97 199 LYS A CA 1
ATOM 1605 C C . LYS A 1 199 ? -5.282 20.994 20.656 1.00 47.97 199 LYS A C 1
ATOM 1607 O O . LYS A 1 199 ? -4.870 20.026 20.031 1.00 47.97 199 LYS A O 1
ATOM 1612 N N . GLN A 1 200 ? -6.183 21.840 20.163 1.00 47.66 200 GLN A N 1
ATOM 1613 C CA . GLN A 1 200 ? -6.539 21.902 18.746 1.00 47.66 200 GLN A CA 1
ATOM 1614 C C . GLN A 1 200 ? -5.605 22.873 18.016 1.00 47.66 200 GLN A C 1
ATOM 1616 O O . GLN A 1 200 ? -5.795 24.084 18.084 1.00 47.66 200 GLN A O 1
ATOM 1621 N N . THR A 1 201 ? -4.589 22.348 17.331 1.00 36.94 201 THR A N 1
ATOM 1622 C CA . THR A 1 201 ? -4.030 22.920 16.089 1.00 36.94 201 THR A CA 1
ATOM 1623 C C . THR A 1 201 ? -3.051 21.924 15.457 1.00 36.94 201 THR A C 1
ATOM 1625 O O . THR A 1 201 ? -2.236 21.321 16.153 1.00 36.94 201 THR A O 1
ATOM 1628 N N . LEU A 1 202 ? -3.189 21.714 14.141 1.00 40.19 202 LEU A N 1
ATOM 1629 C CA . LEU A 1 202 ? -2.522 20.689 13.330 1.00 40.19 202 LEU A CA 1
ATOM 1630 C C . LEU A 1 202 ? -0.987 20.803 13.330 1.00 40.19 202 LEU A C 1
ATOM 1632 O O . LEU A 1 202 ? -0.386 21.516 12.539 1.00 40.19 202 LEU A O 1
ATOM 1636 N N . ASN A 1 203 ? -0.383 20.045 14.226 1.00 43.94 203 ASN A N 1
ATOM 1637 C CA . ASN A 1 203 ? 0.911 19.368 14.154 1.00 43.94 203 ASN A CA 1
ATOM 1638 C C . ASN A 1 203 ? 0.740 18.341 15.258 1.00 43.94 203 ASN A C 1
ATOM 1640 O O . ASN A 1 203 ? 0.606 18.796 16.387 1.00 43.94 203 ASN A O 1
ATOM 1644 N N . ILE A 1 204 ? 0.533 17.056 14.940 1.00 52.59 204 ILE A N 1
ATOM 1645 C CA . ILE A 1 204 ? -0.290 16.125 15.744 1.00 52.59 204 ILE A CA 1
ATOM 1646 C C . ILE A 1 204 ? 0.250 15.902 17.177 1.00 52.59 204 ILE A C 1
ATOM 1648 O O . ILE A 1 204 ? 0.813 14.872 17.528 1.00 52.59 204 ILE A O 1
ATOM 1652 N N . ASN A 1 205 ? 0.074 16.908 18.026 1.00 52.12 205 ASN A N 1
ATOM 1653 C CA . ASN A 1 205 ? 0.540 16.987 19.393 1.00 52.12 205 ASN A CA 1
ATOM 1654 C C . ASN A 1 205 ? -0.418 16.140 20.229 1.00 52.12 205 ASN A C 1
ATOM 1656 O O . ASN A 1 205 ? -1.589 16.494 20.376 1.00 52.12 205 ASN A O 1
ATOM 1660 N N . GLY A 1 206 ? 0.081 15.031 20.775 1.00 58.97 206 GLY A N 1
ATOM 1661 C CA . GLY A 1 206 ? -0.715 14.078 21.556 1.00 58.97 206 GLY A CA 1
ATOM 1662 C C . GLY A 1 206 ? -1.261 12.885 20.765 1.00 58.97 206 GLY A C 1
ATOM 1663 O O . GLY A 1 206 ? -2.143 12.199 21.278 1.00 58.97 206 GLY A O 1
ATOM 1664 N N . LEU A 1 207 ? -0.769 12.649 19.542 1.00 76.69 207 LEU A N 1
ATOM 1665 C CA . LEU A 1 207 ? -0.902 11.359 18.868 1.00 76.69 207 LEU A CA 1
ATOM 1666 C C . LEU A 1 207 ? 0.278 10.478 19.262 1.00 76.69 207 LEU A C 1
ATOM 1668 O O . LEU A 1 207 ? 1.428 10.808 18.975 1.00 76.69 207 LEU A O 1
ATOM 1672 N N . GLU A 1 208 ? -0.022 9.365 19.911 1.00 87.44 208 GLU A N 1
ATOM 1673 C CA . GLU A 1 208 ? 0.951 8.312 20.180 1.00 87.44 208 GLU A CA 1
ATOM 1674 C C . GLU A 1 208 ? 0.771 7.209 19.137 1.00 87.44 208 GLU A C 1
ATOM 1676 O O . GLU A 1 208 ? -0.352 6.956 18.685 1.00 87.44 208 GLU A O 1
ATOM 1681 N N . TYR A 1 209 ? 1.868 6.569 18.736 1.00 91.56 209 TYR A N 1
ATOM 1682 C CA . TYR A 1 209 ? 1.830 5.453 17.802 1.00 91.56 209 TYR A CA 1
ATOM 1683 C C . TYR A 1 209 ? 2.757 4.323 18.231 1.00 91.56 209 TYR A C 1
ATOM 1685 O O . TYR A 1 209 ? 3.837 4.565 18.764 1.00 91.56 209 TYR A O 1
ATOM 1693 N N . ASP A 1 210 ? 2.353 3.101 17.900 1.00 91.88 210 ASP A N 1
ATOM 1694 C CA . ASP A 1 210 ? 3.123 1.885 18.112 1.00 91.88 210 ASP A CA 1
ATOM 1695 C C . ASP A 1 210 ? 3.181 1.063 16.824 1.00 91.88 210 ASP A C 1
ATOM 1697 O O . ASP A 1 210 ? 2.161 0.767 16.193 1.00 91.88 210 ASP A O 1
ATOM 1701 N N . TRP A 1 211 ? 4.388 0.641 16.452 1.00 93.00 211 TRP A N 1
ATOM 1702 C CA . TRP A 1 211 ? 4.584 -0.383 15.431 1.00 93.00 211 TRP A CA 1
ATOM 1703 C C . TRP A 1 211 ? 4.292 -1.760 16.034 1.00 93.00 211 TRP A C 1
ATOM 1705 O O . TRP A 1 211 ? 5.130 -2.329 16.730 1.00 93.00 211 TRP A O 1
ATOM 1715 N N . VAL A 1 212 ? 3.110 -2.306 15.749 1.00 94.62 212 VAL A N 1
ATOM 1716 C CA . VAL A 1 212 ? 2.708 -3.656 16.183 1.00 94.62 212 VAL A CA 1
ATOM 1717 C C . VAL A 1 212 ? 3.288 -4.714 15.244 1.00 94.62 212 VAL A C 1
ATOM 1719 O O . VAL A 1 212 ? 3.749 -5.767 15.678 1.00 94.62 212 VAL A O 1
ATOM 1722 N N . ILE A 1 213 ? 3.283 -4.429 13.939 1.00 94.12 213 ILE A N 1
ATOM 1723 C CA . ILE A 1 213 ? 3.828 -5.300 12.895 1.00 94.12 213 ILE A CA 1
ATOM 1724 C C . ILE A 1 213 ? 4.591 -4.434 11.894 1.00 94.12 213 ILE A C 1
ATOM 1726 O O . ILE A 1 213 ? 4.077 -3.414 11.438 1.00 94.12 213 ILE A O 1
ATOM 1730 N N . TYR A 1 214 ? 5.787 -4.870 11.498 1.00 94.75 214 TYR A N 1
ATOM 1731 C CA . TYR A 1 214 ? 6.583 -4.208 10.468 1.00 94.75 214 TYR A CA 1
ATOM 1732 C C . TYR A 1 214 ? 7.065 -5.203 9.413 1.00 94.75 214 TYR A C 1
ATOM 1734 O O . TYR A 1 214 ? 7.768 -6.158 9.741 1.00 94.75 214 TYR A O 1
ATOM 1742 N N . ASN A 1 215 ? 6.705 -4.963 8.147 1.00 94.31 215 ASN A N 1
ATOM 1743 C CA . ASN A 1 215 ? 7.124 -5.747 6.979 1.00 94.31 215 ASN A CA 1
ATOM 1744 C C . ASN A 1 215 ? 7.003 -7.277 7.171 1.00 94.31 215 ASN A C 1
ATOM 1746 O O . ASN A 1 215 ? 7.858 -8.044 6.724 1.00 94.31 215 ASN A O 1
ATOM 1750 N N . ASN A 1 216 ? 5.959 -7.732 7.872 1.00 94.56 216 ASN A N 1
ATOM 1751 C CA . ASN A 1 216 ? 5.807 -9.134 8.247 1.00 94.56 216 ASN A CA 1
ATOM 1752 C C . ASN A 1 216 ? 5.267 -9.965 7.089 1.00 94.56 216 ASN A C 1
ATOM 1754 O O . ASN A 1 216 ? 4.309 -9.589 6.416 1.00 94.56 216 ASN A O 1
ATOM 1758 N N . ILE A 1 217 ? 5.857 -11.139 6.911 1.00 95.06 217 ILE A N 1
ATOM 1759 C CA . ILE A 1 217 ? 5.532 -12.071 5.833 1.00 95.06 217 ILE A CA 1
ATOM 1760 C C . ILE A 1 217 ? 5.428 -13.514 6.335 1.00 95.06 217 ILE A C 1
ATOM 1762 O O . ILE A 1 217 ? 5.571 -14.442 5.549 1.00 95.06 217 ILE A O 1
ATOM 1766 N N . ASP A 1 218 ? 5.176 -13.736 7.627 1.00 94.00 218 ASP A N 1
ATOM 1767 C CA . ASP A 1 218 ? 5.241 -15.093 8.199 1.00 94.00 218 ASP A CA 1
ATOM 1768 C C . ASP A 1 218 ? 4.211 -16.049 7.585 1.00 94.00 218 ASP A C 1
ATOM 1770 O O . ASP A 1 218 ? 4.425 -17.258 7.523 1.00 94.00 218 ASP A O 1
ATOM 1774 N N . HIS A 1 219 ? 3.112 -15.504 7.057 1.00 93.56 219 HIS A N 1
ATOM 1775 C CA . HIS A 1 219 ? 2.128 -16.263 6.284 1.00 93.56 219 HIS A CA 1
ATOM 1776 C C . HIS A 1 219 ? 2.711 -16.873 5.004 1.00 93.56 219 HIS A C 1
ATOM 1778 O O . HIS A 1 219 ? 2.136 -17.816 4.480 1.00 93.56 219 HIS A O 1
ATOM 1784 N N . LEU A 1 220 ? 3.845 -16.375 4.509 1.00 91.75 220 LEU A N 1
ATOM 1785 C CA . LEU A 1 220 ? 4.507 -16.845 3.293 1.00 91.75 220 LEU A CA 1
ATOM 1786 C C . LEU A 1 220 ? 5.611 -17.873 3.560 1.00 91.75 220 LEU A C 1
ATOM 1788 O O . LEU A 1 220 ? 6.184 -18.391 2.598 1.00 91.75 220 LEU A O 1
ATOM 1792 N N . ASN A 1 221 ? 5.911 -18.194 4.824 1.00 85.19 221 ASN A N 1
ATOM 1793 C CA . ASN A 1 221 ? 7.032 -19.071 5.185 1.00 85.19 221 ASN A CA 1
ATOM 1794 C C . ASN A 1 221 ? 6.961 -20.442 4.490 1.00 85.19 221 ASN A C 1
ATOM 1796 O O . ASN A 1 221 ? 7.992 -20.975 4.095 1.00 85.19 221 ASN A O 1
ATOM 1800 N N . ASN A 1 222 ? 5.759 -20.965 4.230 1.00 67.25 222 ASN A N 1
ATOM 1801 C CA . ASN A 1 222 ? 5.572 -22.256 3.556 1.00 67.25 222 ASN A CA 1
ATOM 1802 C C . ASN A 1 222 ? 5.749 -22.205 2.025 1.00 67.25 222 ASN A C 1
ATOM 1804 O O . ASN A 1 222 ? 5.935 -23.247 1.404 1.00 67.25 222 ASN A O 1
ATOM 1808 N N . ILE A 1 223 ? 5.706 -21.020 1.404 1.00 66.44 223 ILE A N 1
ATOM 1809 C CA . ILE A 1 223 ? 5.902 -20.845 -0.049 1.00 66.44 223 ILE A CA 1
ATOM 1810 C C . ILE A 1 223 ? 7.343 -20.410 -0.364 1.00 66.44 223 ILE A C 1
ATOM 1812 O O . ILE A 1 223 ? 7.900 -20.781 -1.398 1.00 66.44 223 ILE A O 1
ATOM 1816 N N . GLN A 1 224 ? 7.992 -19.663 0.536 1.00 52.66 224 GLN A N 1
ATOM 1817 C CA . GLN A 1 224 ? 9.331 -19.107 0.298 1.00 52.66 224 GLN A CA 1
ATOM 1818 C C . GLN A 1 224 ? 10.474 -20.127 0.339 1.00 52.66 224 GLN A C 1
ATOM 1820 O O . GLN A 1 224 ? 11.541 -19.840 -0.205 1.00 52.66 224 GLN A O 1
ATOM 1825 N N . VAL A 1 225 ? 10.256 -21.332 0.882 1.00 47.69 225 VAL A N 1
ATOM 1826 C CA . VAL A 1 225 ? 11.258 -22.419 0.867 1.00 47.69 225 VAL A CA 1
ATOM 1827 C C . VAL A 1 225 ? 11.703 -22.773 -0.566 1.00 47.69 225 VAL A C 1
ATOM 1829 O O . VAL A 1 225 ? 12.828 -23.223 -0.759 1.00 47.69 225 VAL A O 1
ATOM 1832 N N . ASN A 1 226 ? 10.891 -22.465 -1.588 1.00 39.94 226 ASN A N 1
ATOM 1833 C CA . ASN A 1 226 ? 11.200 -22.746 -2.995 1.00 39.94 226 ASN A CA 1
ATOM 1834 C C . ASN A 1 226 ? 11.778 -21.565 -3.807 1.00 39.94 226 ASN A C 1
ATOM 1836 O O . ASN A 1 226 ? 12.059 -21.742 -4.991 1.00 39.94 226 ASN A O 1
ATOM 1840 N N . LEU A 1 227 ? 11.962 -20.367 -3.231 1.00 43.25 227 LEU A N 1
ATOM 1841 C CA . LEU A 1 227 ? 12.203 -19.139 -4.019 1.00 43.25 227 LEU A CA 1
ATOM 1842 C C . LEU A 1 227 ? 13.447 -18.324 -3.626 1.00 43.25 227 LEU A C 1
ATOM 1844 O O . LEU A 1 227 ? 13.599 -17.189 -4.073 1.00 43.25 227 LEU A O 1
ATOM 1848 N N . ASN A 1 228 ? 14.386 -18.889 -2.860 1.00 33.16 228 ASN A N 1
ATOM 1849 C CA . ASN A 1 228 ? 15.656 -18.223 -2.544 1.00 33.16 228 ASN A CA 1
ATOM 1850 C C . ASN A 1 228 ? 16.561 -18.072 -3.788 1.00 33.16 228 ASN A C 1
ATOM 1852 O O . ASN A 1 228 ? 17.514 -18.826 -3.984 1.00 33.16 228 ASN A O 1
ATOM 1856 N N . LYS A 1 229 ? 16.303 -17.058 -4.620 1.00 38.56 229 LYS A N 1
ATOM 1857 C CA . LYS A 1 229 ? 17.284 -16.487 -5.552 1.00 38.56 229 LYS A CA 1
ATOM 1858 C C . LYS A 1 229 ? 17.585 -15.048 -5.138 1.00 38.56 229 LYS A C 1
ATOM 1860 O O . LYS A 1 229 ? 16.685 -14.236 -4.963 1.00 38.56 229 LYS A O 1
ATOM 1865 N N . LYS A 1 230 ? 18.882 -14.791 -4.944 1.00 35.72 230 LYS A N 1
ATOM 1866 C CA . LYS A 1 230 ? 19.494 -13.554 -4.444 1.00 35.72 230 LYS A CA 1
ATOM 1867 C C . LYS A 1 230 ? 18.920 -12.295 -5.104 1.00 35.72 230 LYS A C 1
ATOM 1869 O O . LYS A 1 230 ? 18.894 -12.181 -6.328 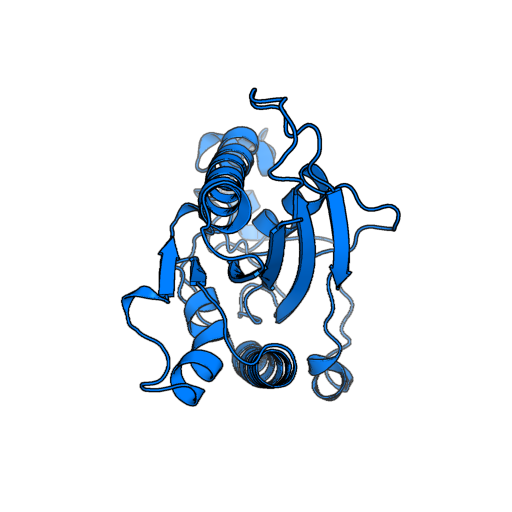1.00 35.72 230 LYS A O 1
ATOM 1874 N N . GLU A 1 231 ? 18.520 -11.335 -4.277 1.00 40.94 231 GLU A N 1
ATOM 1875 C CA . GLU A 1 231 ? 18.154 -9.984 -4.699 1.00 40.94 231 GLU A CA 1
ATOM 1876 C C . GLU A 1 231 ? 19.416 -9.137 -4.942 1.00 40.94 231 GLU A C 1
ATOM 1878 O O . GLU A 1 231 ? 19.809 -8.346 -4.089 1.00 40.94 231 GLU A O 1
ATOM 1883 N N . ASP A 1 232 ? 20.060 -9.271 -6.103 1.00 35.44 232 ASP A N 1
ATOM 1884 C CA . ASP A 1 232 ? 21.209 -8.421 -6.443 1.00 35.44 232 ASP A CA 1
ATOM 1885 C C . ASP A 1 232 ? 20.783 -7.098 -7.121 1.00 35.44 232 ASP A C 1
ATOM 1887 O O . ASP A 1 232 ? 20.162 -7.054 -8.186 1.00 35.44 232 ASP A O 1
ATOM 1891 N N . GLY A 1 233 ? 21.161 -5.990 -6.479 1.00 38.06 233 GLY A N 1
ATOM 1892 C CA . GLY A 1 233 ? 21.807 -4.842 -7.128 1.00 38.06 233 GLY A CA 1
ATOM 1893 C C . GLY A 1 233 ? 20.954 -3.696 -7.673 1.00 38.06 233 GLY A C 1
ATOM 1894 O O . GLY A 1 233 ? 21.403 -2.555 -7.600 1.00 38.06 233 GLY A O 1
ATOM 1895 N N . ILE A 1 234 ? 19.748 -3.930 -8.201 1.00 39.62 234 ILE A N 1
ATOM 1896 C CA . ILE A 1 234 ? 18.915 -2.833 -8.736 1.00 39.62 234 ILE A CA 1
ATOM 1897 C C . ILE A 1 234 ? 17.485 -2.956 -8.218 1.00 39.62 234 ILE A C 1
ATOM 1899 O O . ILE A 1 234 ? 16.760 -3.907 -8.526 1.00 39.62 234 ILE A O 1
ATOM 1903 N N . ARG A 1 235 ? 17.102 -1.982 -7.385 1.00 53.00 235 ARG A N 1
ATOM 1904 C CA . ARG A 1 235 ? 15.739 -1.812 -6.880 1.00 53.00 235 ARG A CA 1
ATOM 1905 C C . ARG A 1 235 ? 14.952 -1.053 -7.934 1.00 53.00 235 ARG A C 1
ATOM 1907 O O . ARG A 1 235 ? 15.270 0.087 -8.254 1.00 53.00 235 ARG A O 1
ATOM 1914 N N . VAL A 1 236 ? 13.981 -1.739 -8.508 1.00 52.97 236 VAL A N 1
ATOM 1915 C CA . VAL A 1 236 ? 13.123 -1.223 -9.563 1.00 52.97 236 VAL A CA 1
ATOM 1916 C C . VAL A 1 236 ? 11.760 -0.997 -8.916 1.00 52.97 236 VAL A C 1
ATOM 1918 O O . VAL A 1 236 ? 11.220 -1.929 -8.320 1.00 52.97 236 VAL A O 1
ATOM 1921 N N . VAL A 1 237 ? 11.301 0.256 -8.920 1.00 49.91 237 VAL A N 1
ATOM 1922 C CA . VAL A 1 237 ? 10.021 0.684 -8.327 1.00 49.91 237 VAL A CA 1
ATOM 1923 C C . VAL A 1 237 ? 8.871 0.343 -9.269 1.00 49.91 237 VAL A C 1
ATOM 1925 O O . VAL A 1 237 ? 9.038 0.523 -10.498 1.00 49.91 237 VAL A O 1
#

InterPro domains:
  IPR013078 Histidine phosphatase superfamily, clade-1 [PF00300] (6-192)
  IPR013078 Histidine phosphatase superfamily, clade-1 [SM00855] (5-168)
  IPR013078 Histidine phosphatase superfamily, clade-1 [cd07067] (5-199)
  IPR029033 Histidine phosphatase superfamily [G3DSA:3.40.50.1240] (1-226)
  IPR029033 Histidine phosphatase superfamily [SSF53254] (5-198)
  IPR051695 Phosphoglycerate Mutase [PTHR46517] (1-153)

Sequence (237 aa):
MAELNLIFVRHGETDYNVPPRKFQGQFDTILNSTGEAQANLLCNKIAASYFKFNKIYCSDLKRTKQTIDPYLIAKGADISSEQVEYVKELRERDIGIISGLSVPDARKVVNFNETIEQCISRTGENESRFKGRFERFLVSVINEHLINSTLNEEIILLVTHGGVLQFLNDFFPPNFNLSYPRNCSLYHIKLTFNKNSKKQTLNINGLEYDWVIYNNIDHLNNIQVNLNKKEDGIRVV

Foldseek 3Di:
DAKEKEKEWEFFDFPCPDPLHAFAFQPQGAHDPRRLVLLLLLLVVCCVVPVDAQAEEFAPRHRLCSSCVNNCVVCPPVDDPRRYHHDNLQGGWFQAPRHPHGPVVLVVVAPPPDDSQRSSVVGTPHPCRNLVSNVVVVVVVCCDRTQVDPDRYGYYYYRHHQRSLVCVCVVPPDPDDDDGQDHGFMWIKMWDADNPDPDDDPPPPRIDIDTPGDSDRVSCVVVCVPPPDDPDDDDRD

Organism: Conidiobolus coronatus (strain ATCC 28846 / CBS 209.66 / NRRL 28638) (NCBI:txid796925)

Nearest PDB structures (foldseek):
  3e9d-assembly2_B  TM=7.177E-01  e=7.069E-15  Danio rerio
  4emb-assembly1_A  TM=7.032E-01  e=1.700E-11  Borreliella burgdorferi
  4odi-assembly1_C  TM=6.774E-01  e=4.942E-11  Toxoplasma gondii ME49
  5um0-assembly1_D  TM=6.866E-01  e=1.530E-10  Neisseria gonorrhoeae NCCP11945
  3gp5-assembly1_A  TM=6.460E-01  e=6.352E-11  Burkholderia pseudomallei

Radius of gyration: 18.47 Å; Cα contacts (8 Å, |Δi|>4): 417; chains: 1; bounding box: 45×46×50 Å

Solvent-accessible surface area (backbone atoms only — not comparable to full-atom values): 12985 Å² total; per-residue (Å²): 111,26,28,29,37,43,33,38,32,27,26,27,39,30,74,41,74,38,89,80,45,19,24,32,36,66,54,78,48,57,55,33,76,66,8,50,53,41,14,46,37,41,30,53,50,45,52,74,74,47,90,69,65,69,34,35,42,28,14,71,45,48,26,30,45,62,25,46,43,58,43,53,62,74,46,48,87,78,54,55,81,86,35,56,44,72,36,74,60,39,46,36,50,39,38,33,87,37,41,72,26,37,66,77,55,31,62,73,75,42,55,96,91,50,52,73,66,55,45,16,43,74,56,38,44,32,69,68,59,48,49,51,45,37,51,56,47,52,52,49,51,46,42,50,49,39,72,68,33,91,58,55,67,39,35,36,40,37,31,27,30,54,65,55,59,60,52,46,46,78,79,54,72,68,98,63,88,87,74,84,66,45,65,40,12,34,31,28,38,40,34,39,34,54,84,84,58,89,71,86,67,101,60,79,72,68,62,48,76,44,82,78,37,73,64,40,49,75,71,43,57,88,63,50,81,80,61,90,67,85,90,74,93,72,91,65,85

pLDDT: mean 88.01, std 15.71, range [33.16, 98.75]

Secondary structure (DSSP, 8-state):
-EEEEEEEEEPPP-TTTSSSPB--TT--PPP-HHHHHHHHHHHHHHHHH-S--SEEEEESSHHHHHHHHHHHHHHGGGS-TTSEEEEGGGSPP--GGGTT-BHHHHHHHS-TT--HHHHHHHHS--HHHHHHHHHHHHHHHHIIIIIS-SSSEEEEEEEE-HHHHHTHHHHS--SS---PPPTT-EEEEEEEE-TT----SSS-TTEEEEEEEEEE-GGGHHHHTT------S----